Protein AF-X0JPB1-F1 (afdb_monomer_lite)

Organism: Fusarium odoratissimum (strain NRRL 54006) (NCBI:txid1089451)

Radius of gyration: 25.93 Å; chains: 1; bounding box: 67×34×78 Å

Secondary structure (DSSP, 8-state):
-HHHHHHH-HHHHHHHHHHHHHHHHHTT--HHHHHHHHHHHHHHHHHHT-HHHHHHHHHHSHHHHHHHHHHHHHHHTTT-GGG--HHHHHHHHHTS-HHHHHHHHHHHHHHHHHH-HHHHHHHHHHHHHHHHHHHHH-----GGGHHHHHHHHHHTTT-HHHIIIIIHHHHHTS---HHHHHHHHHHHHHHHHTTTSGGGTTHHHHHHHHHHHSTT-S---GGGG---TTS------THHHHHHHHHHHHHHHHHHT-HHHHHHHHHHHHHHHHHHGGG------TT-HHHHHHHHHHHHHHTT-------

Sequence (311 aa):
MVVDDLEKNPGGTVKVAENIIDELCDSGNDTQVLCTCINPIVNWCLRSGYMPLYTTAFRKTPITVVHVLVEYLAKKYQGSEDSIDWKEWLDDITKKPIGRFGISYRNFSRTILAVSPPVWKSFDAWSETIMDEKLDSELSWEYKDLEMILDLIRLRCDNTHWIVNRLLPRVASGYHNEGHSALLIQLLFHIYQFRKEPQFKHAKAMFESIINHSDGKLNFSPDRLEPTEEAWLVQTPRHDMICGPFVRLTTECHAIGAFVEASRVLKETFSLFVAEKVKWILVKDPFGVIFCLITPLIRLSADGLWRKIPA

Foldseek 3Di:
DLLVCCVVPVPVRLVVLLVVLVVCLVPPDDPVVLLVSLLSVLLSCLVVVVVVSLVSNCVRPVLSSLLSVLVSLCVVQVVNLLPDPVCSNCVVLLPDQLLSNLVSCLSSLVSNCVRDVSNSVNVVVVVLVSNQVNLVVDQDAFLVSLVSLVSVLVSVLVPVVCNLPGSQLSLLLHDQDLRSLVSLLVNLVVLLVCCVDSSSVVSLSSLVRNLVNNPLSVAQDLVSPDDPPPDDDDPDPSQCVRVVSLVVSLVSCVVSVVPVSSLVRLVSNLVVCVVCVVVDDPPPDVVCVNCVRNVVSNVCSVVPPPPDPDD

pLDDT: mean 77.74, std 19.72, range [27.36, 97.0]

Structure (mmCIF, N/CA/C/O backbone):
data_AF-X0JPB1-F1
#
_entry.id   AF-X0JPB1-F1
#
loop_
_atom_site.group_PDB
_atom_site.id
_atom_site.type_symbol
_atom_site.label_atom_id
_atom_site.label_alt_id
_atom_site.label_comp_id
_atom_site.label_asym_id
_atom_site.label_entity_id
_atom_site.label_seq_id
_atom_site.pdbx_PDB_ins_code
_atom_site.Cartn_x
_atom_site.Cartn_y
_atom_site.Cartn_z
_atom_site.occupancy
_atom_site.B_iso_or_equiv
_atom_site.auth_seq_id
_atom_site.auth_comp_id
_atom_site.auth_asym_id
_atom_site.auth_atom_id
_atom_site.pdbx_PDB_model_num
ATOM 1 N N . MET A 1 1 ? -8.162 -3.630 39.582 1.00 61.09 1 MET A N 1
ATOM 2 C CA . MET A 1 1 ? -7.781 -2.455 40.395 1.00 61.09 1 MET A CA 1
ATOM 3 C C . MET A 1 1 ? -7.965 -1.169 39.601 1.00 61.09 1 MET A C 1
ATOM 5 O O . MET A 1 1 ? -8.990 -0.548 39.787 1.00 61.09 1 MET A O 1
ATOM 9 N N . VAL A 1 2 ? -7.108 -0.831 38.625 1.00 69.31 2 VAL A N 1
ATOM 10 C CA . VAL A 1 2 ? -7.231 0.444 37.869 1.00 69.31 2 VAL A CA 1
ATOM 11 C C . VAL A 1 2 ? -8.557 0.581 37.108 1.00 69.31 2 VAL A C 1
ATOM 13 O O . VAL A 1 2 ? -9.152 1.648 37.129 1.00 69.31 2 VAL A O 1
ATOM 16 N N . VAL A 1 3 ? -9.063 -0.482 36.469 1.00 70.44 3 VAL A N 1
ATOM 17 C CA . VAL A 1 3 ? -10.373 -0.423 35.785 1.00 70.44 3 VAL A CA 1
ATOM 18 C C . VAL A 1 3 ? -11.537 -0.338 36.767 1.00 70.44 3 VAL A C 1
ATOM 20 O O . VAL A 1 3 ? -12.430 0.473 36.561 1.00 70.44 3 VAL A O 1
ATOM 23 N N . ASP A 1 4 ? -11.500 -1.097 37.863 1.00 72.19 4 ASP A N 1
ATOM 24 C CA . ASP A 1 4 ? -12.527 -1.013 38.912 1.00 72.19 4 ASP A CA 1
ATOM 25 C C . ASP A 1 4 ? -12.575 0.398 39.531 1.00 72.19 4 ASP A C 1
ATOM 27 O O . ASP A 1 4 ? -13.644 0.903 39.871 1.00 72.19 4 ASP A O 1
ATOM 31 N N . ASP A 1 5 ? -11.418 1.054 39.640 1.00 72.44 5 ASP A N 1
ATOM 32 C CA . ASP A 1 5 ? -11.285 2.428 40.126 1.00 72.44 5 ASP A CA 1
ATOM 33 C C . ASP A 1 5 ? -11.674 3.466 39.059 1.00 72.44 5 ASP A C 1
ATOM 35 O O . ASP A 1 5 ? -12.174 4.536 39.405 1.00 72.44 5 ASP A O 1
ATOM 39 N N . LEU A 1 6 ? -11.506 3.166 37.765 1.00 74.50 6 LEU A N 1
ATOM 40 C CA . LEU A 1 6 ? -12.040 3.975 36.661 1.00 74.50 6 LEU A CA 1
ATOM 41 C C . LEU A 1 6 ? -13.570 3.898 36.604 1.00 74.50 6 LEU A C 1
ATOM 43 O O . LEU A 1 6 ? -14.217 4.901 36.321 1.00 74.50 6 LEU A O 1
ATOM 47 N N . GLU A 1 7 ? -14.162 2.739 36.898 1.00 74.38 7 GLU A N 1
ATOM 48 C CA . GLU A 1 7 ? -15.617 2.571 36.974 1.00 74.38 7 GLU A CA 1
ATOM 49 C C . GLU A 1 7 ? -16.223 3.293 38.187 1.00 74.38 7 GLU A C 1
ATOM 51 O O . GLU A 1 7 ? -17.311 3.858 38.085 1.00 74.38 7 GLU A O 1
ATOM 56 N N . LYS A 1 8 ? -15.519 3.315 39.326 1.00 77.50 8 LYS A N 1
ATOM 57 C CA . LYS A 1 8 ? -16.015 3.920 40.575 1.00 77.50 8 LYS A CA 1
ATOM 58 C C . LYS A 1 8 ? -15.673 5.402 40.733 1.00 77.50 8 LYS A C 1
ATOM 60 O O . LYS A 1 8 ? -16.449 6.132 41.345 1.00 77.50 8 LYS A O 1
ATOM 65 N N . ASN A 1 9 ? -14.525 5.854 40.224 1.00 77.94 9 ASN A N 1
ATOM 66 C CA . ASN A 1 9 ? -14.062 7.240 40.331 1.00 77.94 9 ASN A CA 1
ATOM 67 C C . ASN A 1 9 ? -13.237 7.675 39.096 1.00 77.94 9 ASN A C 1
ATOM 69 O O . ASN A 1 9 ? -12.012 7.820 39.180 1.00 77.94 9 ASN A O 1
ATOM 73 N N . PRO A 1 10 ? -13.888 7.946 37.948 1.00 71.81 10 PRO A N 1
ATOM 74 C CA . PRO A 1 10 ? -13.194 8.291 36.706 1.00 71.81 10 PRO A CA 1
ATOM 75 C C . PRO A 1 10 ? -12.256 9.501 36.854 1.00 71.81 10 PRO A C 1
ATOM 77 O O . PRO A 1 10 ? -11.121 9.476 36.384 1.00 71.81 10 PRO A O 1
ATOM 80 N N . GLY A 1 11 ? -12.700 10.551 37.556 1.00 70.38 11 GLY A N 1
ATOM 81 C CA . GLY A 1 11 ? -11.966 11.817 37.668 1.00 70.38 11 GLY A CA 1
ATOM 82 C C . GLY A 1 11 ? -10.635 11.722 38.422 1.00 70.38 11 GLY A C 1
ATOM 83 O O . GLY A 1 11 ? -9.717 12.480 38.120 1.00 70.38 11 GLY A O 1
ATOM 84 N N . GLY A 1 12 ? -10.507 10.787 39.372 1.00 71.31 12 GLY A N 1
ATOM 85 C CA . GLY A 1 12 ? -9.258 10.552 40.109 1.00 71.31 12 GLY A CA 1
ATOM 86 C C . GLY A 1 12 ? -8.313 9.556 39.433 1.00 71.31 12 GLY A C 1
ATOM 87 O O . GLY A 1 12 ? -7.102 9.620 39.639 1.00 71.31 12 GLY A O 1
ATOM 88 N N . THR A 1 13 ? -8.855 8.655 38.610 1.00 81.69 13 THR A N 1
ATOM 89 C CA . THR A 1 13 ? -8.126 7.479 38.110 1.00 81.69 13 THR A CA 1
ATOM 90 C C . THR A 1 13 ? -7.627 7.647 36.671 1.00 81.69 13 THR A C 1
ATOM 92 O O . THR A 1 13 ? -6.673 6.975 36.285 1.00 81.69 13 THR A O 1
ATOM 95 N N . VAL A 1 14 ? -8.178 8.585 35.884 1.00 83.38 14 VAL A N 1
ATOM 96 C CA . VAL A 1 14 ? -7.695 8.867 34.512 1.00 83.38 14 VAL A CA 1
ATOM 97 C C . VAL A 1 14 ? -6.202 9.195 34.498 1.00 83.38 14 VAL A C 1
ATOM 99 O O . VAL A 1 14 ? -5.462 8.602 33.723 1.00 83.38 14 VAL A O 1
ATOM 102 N N . LYS A 1 15 ? -5.729 10.047 35.415 1.00 82.31 15 LYS A N 1
ATOM 103 C CA . LYS A 1 15 ? -4.308 10.419 35.490 1.00 82.31 15 LYS A CA 1
ATOM 104 C C . LYS A 1 15 ? -3.401 9.231 35.839 1.00 82.31 15 LYS A C 1
ATOM 106 O O . LYS A 1 15 ? -2.268 9.153 35.383 1.00 82.31 15 LYS A O 1
ATOM 111 N N . VAL A 1 16 ? -3.907 8.287 36.634 1.00 83.25 16 VAL A N 1
ATOM 112 C CA . VAL A 1 16 ? -3.193 7.041 36.953 1.00 83.25 16 VAL A CA 1
ATOM 113 C C . VAL A 1 16 ? -3.124 6.143 35.719 1.00 83.25 16 VAL A C 1
ATOM 115 O O . VAL A 1 16 ? -2.072 5.584 35.432 1.00 83.25 16 VAL A O 1
ATOM 118 N N . ALA A 1 17 ? -4.215 6.039 34.957 1.00 83.62 17 ALA A N 1
ATOM 119 C CA . ALA A 1 17 ? -4.241 5.288 33.707 1.00 83.62 17 ALA A CA 1
ATOM 120 C C . ALA A 1 17 ? -3.306 5.893 32.642 1.00 83.62 17 ALA A C 1
ATOM 122 O O . ALA A 1 17 ? -2.614 5.142 31.961 1.00 83.62 17 ALA A O 1
ATOM 123 N N . GLU A 1 18 ? -3.232 7.223 32.534 1.00 84.69 18 GLU A N 1
ATOM 124 C CA . GLU A 1 18 ? -2.271 7.917 31.663 1.00 84.69 18 GLU A CA 1
ATOM 125 C C . GLU A 1 18 ? -0.825 7.601 32.055 1.00 84.69 18 GLU A C 1
ATOM 127 O O . GLU A 1 18 ? -0.051 7.165 31.206 1.00 84.69 18 GLU A O 1
ATOM 132 N N . ASN A 1 19 ? -0.487 7.710 33.344 1.00 84.00 19 ASN A N 1
ATOM 133 C CA . ASN A 1 19 ? 0.853 7.379 33.834 1.00 84.00 19 ASN A CA 1
ATOM 134 C C . ASN A 1 19 ? 1.231 5.918 33.547 1.00 84.00 19 ASN A C 1
ATOM 136 O O . ASN A 1 19 ? 2.361 5.644 33.158 1.00 84.00 19 ASN A O 1
ATOM 140 N N . ILE A 1 20 ? 0.289 4.979 33.694 1.00 82.88 20 ILE A N 1
ATOM 141 C CA . ILE A 1 20 ? 0.516 3.564 33.364 1.00 82.88 20 ILE A CA 1
ATOM 142 C C . ILE A 1 20 ? 0.805 3.391 31.872 1.00 82.88 20 ILE A C 1
ATOM 144 O O . ILE A 1 20 ? 1.701 2.632 31.508 1.00 82.88 20 ILE A O 1
ATOM 148 N N . ILE A 1 21 ? 0.056 4.078 31.003 1.00 84.44 21 ILE A N 1
ATOM 149 C CA . ILE A 1 21 ? 0.311 4.049 29.559 1.00 84.44 21 ILE A CA 1
ATOM 150 C C . ILE A 1 21 ? 1.719 4.583 29.269 1.00 84.44 21 ILE A C 1
ATOM 152 O O . ILE A 1 21 ? 2.446 3.961 28.496 1.00 84.44 21 ILE A O 1
ATOM 156 N N . ASP A 1 22 ? 2.117 5.692 29.892 1.00 82.62 22 ASP A N 1
ATOM 157 C CA . ASP A 1 22 ? 3.430 6.301 29.676 1.00 82.62 22 ASP A CA 1
ATOM 158 C C . ASP A 1 22 ? 4.582 5.409 30.170 1.00 82.62 22 ASP A C 1
ATOM 160 O O . ASP A 1 22 ? 5.473 5.075 29.387 1.00 82.62 22 ASP A O 1
ATOM 164 N N . GLU A 1 23 ? 4.531 4.929 31.415 1.00 79.69 23 GLU A N 1
ATOM 165 C CA . GLU A 1 23 ? 5.589 4.094 32.005 1.00 79.69 23 GLU A CA 1
ATOM 166 C C . GLU A 1 23 ? 5.783 2.760 31.267 1.00 79.69 23 GLU A C 1
ATOM 168 O O . GLU A 1 23 ? 6.910 2.279 31.103 1.00 79.69 23 GLU A O 1
ATOM 173 N N . LEU A 1 24 ? 4.697 2.143 30.791 1.00 74.12 24 LEU A N 1
ATOM 174 C CA . LEU A 1 24 ? 4.767 0.865 30.080 1.00 74.12 24 LEU A CA 1
ATOM 175 C C . LEU A 1 24 ? 5.330 0.995 28.662 1.00 74.12 24 LEU A C 1
ATOM 177 O O . LEU A 1 24 ? 5.871 0.021 28.138 1.00 74.12 24 LEU A O 1
ATOM 181 N N . CYS A 1 25 ? 5.221 2.170 28.044 1.00 65.88 25 CYS A N 1
ATOM 182 C CA . CYS A 1 25 ? 5.758 2.405 26.705 1.00 65.88 25 CYS A CA 1
ATOM 183 C C . CYS A 1 25 ? 7.252 2.728 26.725 1.00 65.88 25 CYS A C 1
ATOM 185 O O . CYS A 1 25 ? 7.973 2.306 25.822 1.00 65.88 25 CYS A O 1
ATOM 187 N N . ASP A 1 26 ? 7.723 3.416 27.765 1.00 65.06 26 ASP A N 1
ATOM 188 C CA . ASP A 1 26 ? 9.122 3.843 27.874 1.00 65.06 26 ASP A CA 1
ATOM 189 C C . ASP A 1 26 ? 10.056 2.723 28.375 1.00 65.06 26 ASP A C 1
ATOM 191 O O . ASP A 1 26 ? 11.273 2.792 28.208 1.00 65.06 26 ASP A O 1
ATOM 195 N N . SER A 1 27 ? 9.501 1.654 28.952 1.00 60.19 27 SER A N 1
ATOM 196 C CA . SER A 1 27 ? 10.258 0.553 29.569 1.00 60.19 27 SER A CA 1
ATOM 197 C C . SER A 1 27 ? 10.645 -0.587 28.616 1.00 60.19 27 SER A C 1
ATOM 199 O O . SER A 1 27 ? 11.358 -1.500 29.027 1.00 60.19 27 SER A O 1
ATOM 201 N N . GLY A 1 28 ? 10.215 -0.557 27.346 1.00 57.88 28 GLY A N 1
ATOM 202 C CA . GLY A 1 28 ? 10.519 -1.623 26.376 1.00 57.88 28 GLY A CA 1
ATOM 203 C C . GLY A 1 28 ? 9.941 -2.994 26.763 1.00 57.88 28 GLY A C 1
ATOM 204 O O . GLY A 1 28 ? 10.505 -4.028 26.407 1.00 57.88 28 GLY A O 1
ATOM 205 N N . ASN A 1 29 ? 8.849 -2.995 27.533 1.00 61.47 29 ASN A N 1
ATOM 206 C CA . ASN A 1 29 ? 8.297 -4.179 28.184 1.00 61.47 29 ASN A CA 1
ATOM 207 C C . ASN A 1 29 ? 7.738 -5.240 27.219 1.00 61.47 29 ASN A C 1
ATOM 209 O O . ASN A 1 29 ? 7.316 -4.958 26.097 1.00 61.47 29 ASN A O 1
ATOM 213 N N . ASP A 1 30 ? 7.687 -6.475 27.728 1.00 68.06 30 ASP A N 1
ATOM 214 C CA . ASP A 1 30 ? 7.116 -7.658 27.082 1.00 68.06 30 ASP A CA 1
ATOM 215 C C . ASP A 1 30 ? 5.679 -7.400 26.576 1.00 68.06 30 ASP A C 1
ATOM 217 O O . ASP A 1 30 ? 4.842 -6.802 27.261 1.00 68.06 30 ASP A O 1
ATOM 221 N N . THR A 1 31 ? 5.374 -7.891 25.371 1.00 68.81 31 THR A N 1
ATOM 222 C CA . THR A 1 31 ? 4.070 -7.727 24.701 1.00 68.81 31 THR A CA 1
ATOM 223 C C . THR A 1 31 ? 2.920 -8.242 25.574 1.00 68.81 31 THR A C 1
ATOM 225 O O . THR A 1 31 ? 1.827 -7.671 25.570 1.00 68.81 31 THR A O 1
ATOM 228 N N . GLN A 1 32 ? 3.177 -9.277 26.380 1.00 71.44 32 GLN A N 1
ATOM 229 C CA . GLN A 1 32 ? 2.219 -9.837 27.336 1.00 71.44 32 GLN A CA 1
ATOM 230 C C . GLN A 1 32 ? 1.819 -8.824 28.428 1.00 71.44 32 GLN A C 1
ATOM 232 O O . GLN A 1 32 ? 0.642 -8.712 28.786 1.00 71.44 32 GLN A O 1
ATOM 237 N N . VAL A 1 33 ? 2.789 -8.061 28.943 1.00 71.88 33 VAL A N 1
ATOM 238 C CA . VAL A 1 33 ? 2.579 -7.056 29.998 1.00 71.88 33 VAL A CA 1
ATOM 239 C C . VAL A 1 33 ? 1.789 -5.876 29.442 1.00 71.88 33 VAL A C 1
ATOM 241 O O . VAL A 1 33 ? 0.810 -5.446 30.054 1.00 71.88 33 VAL A O 1
ATOM 244 N N . LEU A 1 34 ? 2.143 -5.420 28.236 1.00 74.44 34 LEU A N 1
ATOM 245 C CA . LEU A 1 34 ? 1.400 -4.377 27.528 1.00 74.44 34 LEU A CA 1
ATOM 246 C C . LEU A 1 34 ? -0.068 -4.772 27.334 1.00 74.44 34 LEU A C 1
ATOM 248 O O . LEU A 1 34 ? -0.955 -4.004 27.697 1.00 74.44 34 LEU A O 1
ATOM 252 N N . CYS A 1 35 ? -0.348 -5.981 26.842 1.00 76.62 35 CYS A N 1
ATOM 253 C CA . CYS A 1 35 ? -1.727 -6.436 26.644 1.00 76.62 35 CYS A CA 1
ATOM 254 C C . CYS A 1 35 ? -2.513 -6.511 27.965 1.00 76.62 35 CYS A C 1
ATOM 256 O O . CYS A 1 35 ? -3.664 -6.086 28.025 1.00 76.62 35 CYS A O 1
ATOM 258 N N . THR A 1 36 ? -1.895 -7.006 29.040 1.00 80.69 36 THR A N 1
ATOM 259 C CA . THR A 1 36 ? -2.571 -7.194 30.336 1.00 80.69 36 THR A CA 1
ATOM 260 C C . THR A 1 36 ? -2.981 -5.865 30.977 1.00 80.69 36 THR A C 1
ATOM 262 O O . THR A 1 36 ? -4.047 -5.779 31.585 1.00 80.69 36 THR A O 1
ATOM 265 N N . CYS A 1 37 ? -2.166 -4.821 30.821 1.00 81.56 37 CYS A N 1
ATOM 266 C CA . CYS A 1 37 ? -2.417 -3.517 31.434 1.00 81.56 37 CYS A CA 1
ATOM 267 C C . CYS A 1 37 ? -3.219 -2.568 30.532 1.00 81.56 37 CYS A C 1
ATOM 269 O O . CYS A 1 37 ? -4.098 -1.857 31.019 1.00 81.56 37 CYS A O 1
ATOM 271 N N . ILE A 1 38 ? -2.949 -2.561 29.222 1.00 86.56 38 ILE A N 1
ATOM 272 C CA . ILE A 1 38 ? -3.569 -1.624 28.275 1.00 86.56 38 ILE A CA 1
ATOM 273 C C . ILE A 1 38 ? -4.971 -2.083 27.871 1.00 86.56 38 ILE A C 1
ATOM 275 O O . ILE A 1 38 ? -5.886 -1.258 27.818 1.00 86.56 38 ILE A O 1
ATOM 279 N N . ASN A 1 39 ? -5.188 -3.384 27.631 1.00 89.31 39 ASN A N 1
ATOM 280 C CA . ASN A 1 39 ? -6.479 -3.867 27.130 1.00 89.31 39 ASN A CA 1
ATOM 281 C C . ASN A 1 39 ? -7.661 -3.523 28.049 1.00 89.31 39 ASN A C 1
ATOM 283 O O . ASN A 1 39 ? -8.707 -3.126 27.528 1.00 89.31 39 ASN A O 1
ATOM 287 N N . PRO A 1 40 ? -7.551 -3.639 29.387 1.00 89.62 40 PRO A N 1
ATOM 288 C CA . PRO A 1 40 ? -8.634 -3.251 30.283 1.00 89.62 40 PRO A CA 1
ATOM 289 C C . PRO A 1 40 ? -8.951 -1.747 30.217 1.00 89.62 40 PRO A C 1
ATOM 291 O O . PRO A 1 40 ? -10.124 -1.377 30.183 1.00 89.62 40 PRO A O 1
ATOM 294 N N . ILE A 1 41 ? -7.927 -0.887 30.129 1.00 90.31 41 ILE A N 1
ATOM 295 C CA . ILE A 1 41 ? -8.091 0.573 30.015 1.00 90.31 41 ILE A CA 1
ATOM 296 C C . ILE A 1 41 ? -8.790 0.925 28.698 1.00 90.31 41 ILE A C 1
ATOM 298 O O . ILE A 1 41 ? -9.768 1.673 28.694 1.00 90.31 41 ILE A O 1
ATOM 302 N N . VAL A 1 42 ? -8.334 0.349 27.581 1.00 91.88 42 VAL A N 1
ATOM 303 C CA . VAL A 1 42 ? -8.936 0.568 26.257 1.00 91.88 42 VAL A CA 1
ATOM 304 C C . VAL A 1 42 ? -10.384 0.082 26.234 1.00 91.88 42 VAL A C 1
ATOM 306 O O . VAL A 1 42 ? -11.264 0.824 25.807 1.00 91.88 42 VAL A O 1
ATOM 309 N N . ASN A 1 43 ? -10.666 -1.116 26.755 1.00 91.25 43 ASN A N 1
ATOM 310 C CA . ASN A 1 43 ? -12.031 -1.640 26.858 1.00 91.25 43 ASN A CA 1
ATOM 311 C C . ASN A 1 43 ? -12.955 -0.709 27.647 1.00 91.25 43 ASN A C 1
ATOM 313 O O . ASN A 1 43 ? -14.095 -0.489 27.238 1.00 91.25 43 ASN A O 1
ATOM 317 N N . TRP A 1 44 ? -12.475 -0.162 28.766 1.00 91.31 44 TRP A N 1
ATOM 318 C CA . TRP A 1 44 ? -13.238 0.813 29.535 1.00 91.31 44 TRP A CA 1
ATOM 319 C C . TRP A 1 44 ? -13.529 2.067 28.703 1.00 91.31 44 TRP A C 1
ATOM 321 O O . TRP A 1 44 ? -14.686 2.472 28.634 1.00 91.31 44 TRP A O 1
ATOM 331 N N . CYS A 1 45 ? -12.532 2.618 27.998 1.00 92.31 45 CYS A N 1
ATOM 332 C CA . CYS A 1 45 ? -12.719 3.794 27.139 1.00 92.31 45 CYS A CA 1
ATOM 333 C C . CYS A 1 45 ? -13.760 3.551 26.035 1.00 92.31 45 CYS A C 1
ATOM 335 O O . CYS A 1 45 ? -14.614 4.402 25.799 1.00 92.31 45 CYS A O 1
ATOM 337 N N . LEU A 1 46 ? -13.724 2.381 25.387 1.00 92.06 46 LEU A N 1
ATOM 338 C CA . LEU A 1 46 ? -14.667 2.007 24.324 1.00 92.06 46 LEU A CA 1
ATOM 339 C C . LEU A 1 46 ? -16.108 1.859 24.840 1.00 92.06 46 LEU A C 1
ATOM 341 O O . LEU A 1 46 ? -17.066 2.157 24.125 1.00 92.06 46 LEU A O 1
ATOM 345 N N . ARG A 1 47 ? -16.284 1.397 26.084 1.00 89.94 47 ARG A N 1
ATOM 346 C CA . ARG A 1 47 ? -17.605 1.269 26.723 1.00 89.94 47 ARG A CA 1
ATOM 347 C C . ARG A 1 47 ? -18.131 2.600 27.251 1.00 89.94 47 ARG A C 1
ATOM 349 O O . ARG A 1 47 ? -19.326 2.850 27.143 1.00 89.94 47 ARG A O 1
ATOM 356 N N . SER A 1 48 ? -17.260 3.428 27.826 1.00 88.81 48 SER A N 1
ATOM 357 C CA . SER A 1 48 ? -17.626 4.716 28.427 1.00 88.81 48 SER A CA 1
ATOM 358 C C . SER A 1 48 ? -17.726 5.856 27.410 1.00 88.81 48 SER A C 1
ATOM 360 O O . SER A 1 48 ? -18.329 6.883 27.711 1.00 88.81 48 SER A O 1
ATOM 362 N N . GLY A 1 49 ? -17.138 5.695 26.220 1.00 88.19 49 GLY A N 1
ATOM 363 C CA . GLY A 1 49 ? -17.022 6.750 25.210 1.00 88.19 49 GLY A CA 1
ATOM 364 C C . GLY A 1 49 ? -15.935 7.785 25.526 1.00 88.19 49 GLY A C 1
ATOM 365 O O . GLY A 1 49 ? -15.922 8.866 24.938 1.00 88.19 49 GLY A O 1
ATOM 366 N N . TYR A 1 50 ? -15.021 7.497 26.460 1.00 89.56 50 TYR A N 1
ATOM 367 C CA . TYR A 1 50 ? -13.981 8.443 26.872 1.00 89.56 50 TYR A CA 1
ATOM 368 C C . TYR A 1 50 ? -12.796 8.472 25.887 1.00 89.56 50 TYR A C 1
ATOM 370 O O . TYR A 1 50 ? -11.738 7.877 26.108 1.00 89.56 50 TYR A O 1
ATOM 378 N N . MET A 1 51 ? -12.978 9.204 24.786 1.00 90.00 51 MET A N 1
ATOM 379 C CA . MET A 1 51 ? -12.011 9.309 23.685 1.00 90.00 51 MET A CA 1
ATOM 380 C C . MET A 1 51 ? -10.629 9.896 24.029 1.00 90.00 51 MET A C 1
ATOM 382 O O . MET A 1 51 ? -9.663 9.472 23.388 1.00 90.00 51 MET A O 1
ATOM 386 N N . PRO A 1 52 ? -10.457 10.822 24.998 1.00 90.00 52 PRO A N 1
ATOM 387 C CA . PRO A 1 52 ? -9.130 11.356 25.313 1.00 90.00 52 PRO A CA 1
ATOM 388 C C . PRO A 1 52 ? -8.129 10.270 25.731 1.00 90.00 52 PRO A C 1
ATOM 390 O O . PRO A 1 52 ? -7.062 10.154 25.130 1.00 90.00 52 PRO A O 1
ATOM 393 N N . LEU A 1 53 ? -8.506 9.408 26.682 1.00 89.31 53 LEU A N 1
ATOM 394 C CA . LEU A 1 53 ? -7.637 8.327 27.162 1.00 89.31 53 LEU A CA 1
ATOM 395 C C . LEU A 1 53 ? -7.434 7.237 26.102 1.00 89.31 53 LEU A C 1
ATOM 397 O O . LEU A 1 53 ? -6.322 6.732 25.952 1.00 89.31 53 LEU A O 1
ATOM 401 N N . TYR A 1 54 ? -8.476 6.924 25.319 1.00 91.56 54 TYR A N 1
ATOM 402 C CA . TYR A 1 54 ? -8.349 6.042 24.154 1.00 91.56 54 TYR A CA 1
ATOM 403 C C . TYR A 1 54 ? -7.293 6.568 23.176 1.00 91.56 54 TYR A C 1
ATOM 405 O O . TYR A 1 54 ? -6.414 5.823 22.751 1.00 91.56 54 TYR A O 1
ATOM 413 N N . THR A 1 55 ? -7.339 7.864 22.860 1.00 89.94 55 THR A N 1
ATOM 414 C CA . THR A 1 55 ? -6.405 8.503 21.925 1.00 89.94 55 THR A CA 1
ATOM 415 C C . THR A 1 55 ? -4.974 8.467 22.460 1.00 89.94 55 THR A C 1
ATOM 417 O O . THR A 1 55 ? -4.045 8.170 21.706 1.00 89.94 55 THR A O 1
ATOM 420 N N . THR A 1 56 ? -4.779 8.707 23.762 1.00 89.69 56 THR A N 1
ATOM 421 C CA . THR A 1 56 ? -3.474 8.567 24.429 1.00 89.69 56 THR A CA 1
ATOM 422 C C . THR A 1 56 ? -2.936 7.141 24.301 1.00 89.69 56 THR A C 1
ATOM 424 O O . THR A 1 56 ? -1.818 6.950 23.816 1.00 89.69 56 THR A O 1
ATOM 427 N N . ALA A 1 57 ? -3.749 6.133 24.634 1.00 89.38 57 ALA A N 1
ATOM 428 C CA . ALA A 1 57 ? -3.373 4.727 24.500 1.00 89.38 57 ALA A CA 1
ATOM 429 C C . ALA A 1 57 ? -3.053 4.354 23.043 1.00 89.38 57 ALA A C 1
ATOM 431 O O . ALA A 1 57 ? -2.031 3.720 22.778 1.00 89.38 57 ALA A O 1
ATOM 432 N N . PHE A 1 58 ? -3.880 4.795 22.090 1.00 90.44 58 PHE A N 1
ATOM 433 C CA . PHE A 1 58 ? -3.716 4.527 20.662 1.00 90.44 58 PHE A CA 1
ATOM 434 C C . PHE A 1 58 ? -2.420 5.113 20.097 1.00 90.44 58 PHE A C 1
ATOM 436 O O . PHE A 1 58 ? -1.715 4.444 19.343 1.00 90.44 58 PHE A O 1
ATOM 443 N N . ARG A 1 59 ? -2.059 6.346 20.470 1.00 87.50 59 ARG A N 1
ATOM 444 C CA . ARG A 1 59 ? -0.813 6.983 20.006 1.00 87.50 59 ARG A CA 1
ATOM 445 C C . ARG A 1 59 ? 0.433 6.240 20.474 1.00 87.50 59 ARG A C 1
ATOM 447 O O . ARG A 1 59 ? 1.427 6.215 19.752 1.00 87.50 59 ARG A O 1
ATOM 454 N N . LYS A 1 60 ? 0.368 5.654 21.666 1.00 86.31 60 LYS A N 1
ATOM 455 C CA . LYS A 1 60 ? 1.486 4.989 22.337 1.00 86.31 60 LYS A CA 1
ATOM 456 C C . LYS A 1 60 ? 1.589 3.501 21.976 1.00 86.31 60 LYS A C 1
ATOM 458 O O . LYS A 1 60 ? 2.679 3.006 21.716 1.00 86.31 60 LYS A O 1
ATOM 463 N N . THR A 1 61 ? 0.455 2.805 21.876 1.00 86.50 61 THR A N 1
ATOM 464 C CA . THR A 1 61 ? 0.369 1.342 21.672 1.00 86.50 61 THR A CA 1
ATOM 465 C C . THR A 1 61 ? -0.641 0.949 20.578 1.00 86.50 61 THR A C 1
ATOM 467 O O . THR A 1 61 ? -1.570 0.171 20.813 1.00 86.50 61 THR A O 1
ATOM 470 N N . PRO A 1 62 ? -0.486 1.455 19.341 1.00 88.50 62 PRO A N 1
ATOM 471 C CA . PRO A 1 62 ? -1.533 1.395 18.319 1.00 88.50 62 PRO A CA 1
ATOM 472 C C . PRO A 1 62 ? -1.982 -0.028 17.962 1.00 88.50 62 PRO A C 1
ATOM 474 O O . PRO A 1 62 ? -3.169 -0.264 17.775 1.00 88.50 62 PRO A O 1
ATOM 477 N N . ILE A 1 63 ? -1.061 -0.995 17.887 1.00 87.69 63 ILE A N 1
ATOM 478 C CA . ILE A 1 63 ? -1.397 -2.380 17.507 1.00 87.69 63 ILE A CA 1
ATOM 479 C C . ILE A 1 63 ? -2.237 -3.061 18.597 1.00 87.69 63 ILE A C 1
ATOM 481 O O . ILE A 1 63 ? -3.251 -3.684 18.287 1.00 87.69 63 ILE A O 1
ATOM 485 N N . THR A 1 64 ? -1.841 -2.906 19.862 1.00 88.00 64 THR A N 1
ATOM 486 C CA . THR A 1 64 ? -2.563 -3.447 21.022 1.00 88.00 64 THR A CA 1
ATOM 487 C C . THR A 1 64 ? -3.963 -2.852 21.114 1.00 88.00 64 THR A C 1
ATOM 489 O O . THR A 1 64 ? -4.942 -3.579 21.262 1.00 88.00 64 THR A O 1
ATOM 492 N N . VAL A 1 65 ? -4.078 -1.532 20.940 1.00 91.38 65 VAL A N 1
ATOM 493 C CA . VAL A 1 65 ? -5.372 -0.840 20.959 1.00 91.38 65 VAL A CA 1
ATOM 494 C C . VAL A 1 65 ? -6.271 -1.307 19.814 1.00 91.38 65 VAL A C 1
ATOM 496 O O . VAL A 1 65 ? -7.450 -1.560 20.046 1.00 91.38 65 VAL A O 1
ATOM 499 N N . VAL A 1 66 ? -5.731 -1.487 18.602 1.00 93.25 66 VAL A N 1
ATOM 500 C CA . VAL A 1 66 ? -6.505 -1.988 17.452 1.00 93.25 66 VAL A CA 1
ATOM 501 C C . VAL A 1 66 ? -7.032 -3.395 17.698 1.00 93.25 66 VAL A C 1
ATOM 503 O O . VAL A 1 66 ? -8.175 -3.665 17.350 1.00 93.25 66 VAL A O 1
ATOM 506 N N . HIS A 1 67 ? -6.262 -4.278 18.336 1.00 91.56 67 HIS A N 1
ATOM 507 C CA . HIS A 1 67 ? -6.753 -5.612 18.685 1.00 91.56 67 HIS A CA 1
ATOM 508 C C . HIS A 1 67 ? -8.045 -5.533 19.518 1.00 91.56 67 HIS A C 1
ATOM 510 O O . HIS A 1 67 ? -9.056 -6.134 19.162 1.00 91.56 67 HIS A O 1
ATOM 516 N N . VAL A 1 68 ? -8.036 -4.722 20.580 1.00 93.75 68 VAL A N 1
ATOM 517 C CA . VAL A 1 68 ? -9.192 -4.536 21.474 1.00 93.75 68 VAL A CA 1
ATOM 518 C C . VAL A 1 68 ? -10.343 -3.810 20.776 1.00 93.75 68 VAL A C 1
ATOM 520 O O . VAL A 1 68 ? -11.508 -4.173 20.951 1.00 93.75 68 VAL A O 1
ATOM 523 N N . LEU A 1 69 ? -10.030 -2.805 19.952 1.00 95.38 69 LEU A N 1
ATOM 524 C CA . LEU A 1 69 ? -11.018 -2.091 19.148 1.00 95.38 69 LEU A CA 1
ATOM 525 C C . LEU A 1 69 ? -11.790 -3.061 18.248 1.00 95.38 69 LEU A C 1
ATOM 527 O O . LEU A 1 69 ? -13.012 -2.983 18.188 1.00 95.38 69 LEU A O 1
ATOM 531 N N . VAL A 1 70 ? -11.110 -3.985 17.568 1.00 95.75 70 VAL A N 1
ATOM 532 C CA . VAL A 1 70 ? -11.767 -4.904 16.627 1.00 95.75 70 VAL A CA 1
ATOM 533 C C . VAL A 1 70 ? -12.707 -5.861 17.345 1.00 95.75 70 VAL A C 1
ATOM 535 O O . VAL A 1 70 ? -13.814 -6.086 16.861 1.00 95.75 70 VAL A O 1
ATOM 538 N N . GLU A 1 71 ? -12.323 -6.373 18.515 1.00 94.50 71 GLU A N 1
ATOM 539 C CA . GLU A 1 71 ? -13.217 -7.201 19.333 1.00 94.50 71 GLU A CA 1
ATOM 540 C C . GLU A 1 71 ? -14.480 -6.441 19.759 1.00 94.50 71 GLU A C 1
ATOM 542 O O . GLU A 1 71 ? -15.577 -7.006 19.785 1.00 94.50 71 GLU A O 1
ATOM 547 N N . TYR A 1 72 ? -14.338 -5.156 20.093 1.00 95.19 72 TYR A N 1
ATOM 548 C CA . TYR A 1 72 ? -15.463 -4.286 20.424 1.00 95.19 72 TYR A CA 1
ATOM 549 C C . TYR A 1 72 ? -16.349 -4.012 19.203 1.00 95.19 72 TYR A C 1
ATOM 551 O O . TYR A 1 72 ? -17.566 -4.189 19.282 1.00 95.19 72 TYR A O 1
ATOM 559 N N . LEU A 1 73 ? -15.756 -3.628 18.067 1.00 96.12 73 LEU A N 1
ATOM 560 C CA . LEU A 1 73 ? -16.481 -3.323 16.833 1.00 96.12 73 LEU A CA 1
ATOM 561 C C . LEU A 1 73 ? -17.229 -4.549 16.305 1.00 96.12 73 LEU A C 1
ATOM 563 O O . LEU A 1 73 ? -18.400 -4.431 15.955 1.00 96.12 73 LEU A O 1
ATOM 567 N N . ALA A 1 74 ? -16.601 -5.727 16.327 1.00 95.56 74 ALA A N 1
ATOM 568 C CA . ALA A 1 74 ? -17.222 -6.977 15.895 1.00 95.56 74 ALA A CA 1
ATOM 569 C C . ALA A 1 74 ? -18.481 -7.321 16.707 1.00 95.56 74 ALA A C 1
ATOM 571 O O . ALA A 1 74 ? -19.430 -7.872 16.161 1.00 95.56 74 ALA A O 1
ATOM 572 N N . LYS A 1 75 ? -18.512 -6.977 18.003 1.00 94.81 75 LYS A N 1
ATOM 573 C CA . LYS A 1 75 ? -19.696 -7.161 18.857 1.00 94.81 75 LYS A CA 1
ATOM 574 C C . LYS A 1 75 ? -20.743 -6.072 18.632 1.00 94.81 75 LYS A C 1
ATOM 576 O O . LYS A 1 75 ? -21.930 -6.369 18.587 1.00 94.81 75 LYS A O 1
ATOM 581 N N . LYS A 1 76 ? -20.313 -4.812 18.529 1.00 94.81 76 LYS A N 1
ATOM 582 C CA . LYS A 1 76 ? -21.208 -3.649 18.426 1.00 94.81 76 LYS A CA 1
ATOM 583 C C . LYS A 1 76 ? -21.921 -3.562 17.076 1.00 94.81 76 LYS A C 1
ATOM 585 O O . LYS A 1 76 ? -23.071 -3.144 17.039 1.00 94.81 76 LYS A O 1
ATOM 590 N N . TYR A 1 77 ? -21.242 -3.945 15.999 1.00 94.81 77 TYR A N 1
ATOM 591 C CA . TYR A 1 77 ? -21.709 -3.798 14.619 1.00 94.81 77 TYR A CA 1
ATOM 592 C C . TYR A 1 77 ? -21.979 -5.144 13.941 1.00 94.81 77 TYR A C 1
ATOM 594 O O . TYR A 1 77 ? -21.893 -5.243 12.721 1.00 94.81 77 TYR A O 1
ATOM 602 N N . GLN A 1 78 ? -22.281 -6.192 14.713 1.00 94.62 78 GLN A N 1
ATOM 603 C CA . GLN A 1 78 ? -22.555 -7.516 14.160 1.00 94.62 78 GLN A CA 1
ATOM 604 C C . GLN A 1 78 ? -23.734 -7.458 13.173 1.00 94.62 78 GLN A C 1
ATOM 606 O O . GLN A 1 78 ? -24.868 -7.188 13.569 1.00 94.62 78 GLN A O 1
ATOM 611 N N . GLY A 1 79 ? -23.468 -7.741 11.895 1.00 92.69 79 GLY A N 1
ATOM 612 C CA . GLY A 1 79 ? -24.460 -7.666 10.816 1.00 92.69 79 GLY A CA 1
ATOM 613 C C . GLY A 1 79 ? -24.721 -6.255 10.270 1.00 92.69 79 GLY A C 1
ATOM 614 O O . GLY A 1 79 ? -25.607 -6.083 9.434 1.00 92.69 79 GLY A O 1
ATOM 615 N N . SER A 1 80 ? -23.969 -5.253 10.724 1.00 95.75 80 SER A N 1
ATOM 616 C CA . SER A 1 80 ? -23.979 -3.884 10.203 1.00 95.75 80 SER A CA 1
ATOM 617 C C . SER A 1 80 ? -22.558 -3.310 10.138 1.00 95.75 80 SER A C 1
ATOM 619 O O . SER A 1 80 ? -22.330 -2.140 10.439 1.00 95.75 80 SER A O 1
ATOM 621 N N . GLU A 1 81 ? -21.570 -4.132 9.785 1.00 96.06 81 GLU A N 1
ATOM 622 C CA . GLU A 1 81 ? -20.153 -3.751 9.768 1.00 96.06 81 GLU A CA 1
ATOM 623 C C . GLU A 1 81 ? -19.863 -2.607 8.778 1.00 96.06 81 GLU A C 1
ATOM 625 O O . GLU A 1 81 ? -18.954 -1.805 8.999 1.00 96.06 81 GLU A O 1
ATOM 630 N N . ASP A 1 82 ? -20.669 -2.468 7.726 1.00 92.50 82 ASP A N 1
ATOM 631 C CA . ASP A 1 82 ? -20.552 -1.386 6.741 1.00 92.50 82 ASP A CA 1
ATOM 632 C C . ASP A 1 82 ? -20.923 -0.002 7.311 1.00 92.50 82 ASP A C 1
ATOM 634 O O . ASP A 1 82 ? -20.600 1.017 6.706 1.00 92.50 82 ASP A O 1
ATOM 638 N N . SER A 1 83 ? -21.573 0.068 8.483 1.00 94.31 83 SER A N 1
ATOM 639 C CA . SER A 1 83 ? -21.916 1.337 9.144 1.00 94.31 83 SER A CA 1
ATOM 640 C C . SER A 1 83 ? -20.852 1.833 10.131 1.00 94.31 83 SER A C 1
ATOM 642 O O . SER A 1 83 ? -21.107 2.787 10.865 1.00 94.31 83 SER A O 1
ATOM 644 N N . ILE A 1 84 ? -19.697 1.166 10.227 1.00 96.12 84 ILE A N 1
ATOM 645 C CA . ILE A 1 84 ? -18.616 1.579 11.132 1.00 96.12 84 ILE A CA 1
ATOM 646 C C . ILE A 1 84 ? -18.037 2.918 10.656 1.00 96.12 84 ILE A C 1
ATOM 648 O O . ILE A 1 84 ? -17.448 3.004 9.579 1.00 96.12 84 ILE A O 1
ATOM 652 N N . ASP A 1 85 ? -18.133 3.953 11.494 1.00 93.62 85 ASP A N 1
ATOM 653 C CA . ASP A 1 85 ? -17.410 5.206 11.274 1.00 93.62 85 ASP A CA 1
ATOM 654 C C . ASP A 1 85 ? -15.942 5.046 11.690 1.00 93.62 85 ASP A C 1
ATOM 656 O O . ASP A 1 85 ? -15.543 5.315 12.823 1.00 93.62 85 ASP A O 1
ATOM 660 N N . TRP A 1 86 ? -15.109 4.584 10.761 1.00 94.19 86 TRP A N 1
ATOM 661 C CA . TRP A 1 86 ? -13.674 4.421 10.993 1.00 94.19 86 TRP A CA 1
ATOM 662 C C . TRP A 1 86 ? -12.958 5.729 11.332 1.00 94.19 86 TRP A C 1
ATOM 664 O O . TRP A 1 86 ? -11.915 5.694 11.991 1.00 94.19 86 TRP A O 1
ATOM 674 N N . LYS A 1 87 ? -13.506 6.883 10.932 1.00 91.19 87 LYS A N 1
ATOM 675 C CA . LYS A 1 87 ? -12.908 8.177 11.254 1.00 91.19 87 LYS A CA 1
ATOM 676 C C . LYS A 1 87 ? -12.989 8.450 12.753 1.00 91.19 87 LYS A C 1
ATOM 678 O O . LYS A 1 87 ? -12.005 8.921 13.306 1.00 91.19 87 LYS A O 1
ATOM 683 N N . GLU A 1 88 ? -14.078 8.073 13.422 1.00 89.81 88 GLU A N 1
ATOM 684 C CA . GLU A 1 88 ? -14.213 8.173 14.886 1.00 89.81 88 GLU A CA 1
ATOM 685 C C . GLU A 1 88 ? -13.020 7.529 15.618 1.00 89.81 88 GLU A C 1
ATOM 687 O O . GLU A 1 88 ? -12.468 8.103 16.557 1.00 89.81 88 GLU A O 1
ATOM 692 N N . TRP A 1 89 ? -12.579 6.357 15.151 1.00 90.81 89 TRP A N 1
ATOM 693 C CA . TRP A 1 89 ? -11.584 5.535 15.846 1.00 90.81 89 TRP A CA 1
ATOM 694 C C . TRP A 1 89 ? -10.146 5.770 15.388 1.00 90.81 89 TRP A C 1
ATOM 696 O O . TRP A 1 89 ? -9.213 5.523 16.157 1.00 90.81 89 TRP A O 1
ATOM 706 N N . LEU A 1 90 ? -9.959 6.198 14.136 1.00 90.62 90 LEU A N 1
ATOM 707 C CA . LEU A 1 90 ? -8.672 6.202 13.436 1.00 90.62 90 LEU A CA 1
ATOM 708 C C . LEU A 1 90 ? -8.331 7.556 12.773 1.00 90.62 90 LEU A C 1
ATOM 710 O O . LEU A 1 90 ? -7.416 7.618 11.952 1.00 90.62 90 LEU A O 1
ATOM 714 N N . ASP A 1 91 ? -8.990 8.664 13.135 1.00 85.50 91 ASP A N 1
ATOM 715 C CA . ASP A 1 91 ? -8.734 9.998 12.549 1.00 85.50 91 ASP A CA 1
ATOM 716 C C . ASP A 1 91 ? -7.247 10.406 12.577 1.00 85.50 91 ASP A C 1
ATOM 718 O O . ASP A 1 91 ? -6.709 10.985 11.636 1.00 85.50 91 ASP A O 1
ATOM 722 N N . ASP A 1 92 ? -6.524 10.060 13.641 1.00 84.81 92 ASP A N 1
ATOM 723 C CA . ASP A 1 92 ? -5.117 10.444 13.777 1.00 84.81 92 ASP A CA 1
ATOM 724 C C . ASP A 1 92 ? -4.190 9.749 12.766 1.00 84.81 92 ASP A C 1
ATOM 726 O O . ASP A 1 92 ? -3.129 10.289 12.438 1.00 84.81 92 ASP A O 1
ATOM 730 N N . ILE A 1 93 ? -4.554 8.573 12.234 1.00 87.56 93 ILE A N 1
ATOM 731 C CA . ILE A 1 93 ? -3.738 7.931 11.192 1.00 87.56 93 ILE A CA 1
ATOM 732 C C . ILE A 1 93 ? -3.983 8.534 9.814 1.00 87.56 93 ILE A C 1
ATOM 734 O O . ILE A 1 93 ? -3.040 8.600 9.025 1.00 87.56 93 ILE A O 1
ATOM 738 N N . THR A 1 94 ? -5.194 9.020 9.526 1.00 86.06 94 THR A N 1
ATOM 739 C CA . THR A 1 94 ? -5.520 9.617 8.220 1.00 86.06 94 THR A CA 1
ATOM 740 C C . THR A 1 94 ? -4.791 10.941 8.016 1.00 86.06 94 THR A C 1
ATOM 742 O O . THR A 1 94 ? -4.542 11.335 6.884 1.00 86.06 94 THR A O 1
ATOM 745 N N . LYS A 1 95 ? -4.336 11.597 9.087 1.00 87.12 95 LYS A N 1
ATOM 746 C CA . LYS A 1 95 ? -3.497 12.805 9.021 1.00 87.12 95 LYS A CA 1
ATOM 747 C C . LYS A 1 95 ? -2.038 12.518 8.653 1.00 87.12 95 LYS A C 1
ATOM 749 O O . LYS A 1 95 ? -1.292 13.440 8.335 1.00 87.12 95 LYS A O 1
ATOM 754 N N . LYS A 1 96 ? -1.594 11.257 8.707 1.00 89.00 96 LYS A N 1
ATOM 755 C CA . LYS A 1 96 ? -0.198 10.893 8.425 1.00 89.00 96 LYS A CA 1
ATOM 756 C C . LYS A 1 96 ? 0.090 10.910 6.912 1.00 89.00 96 LYS A C 1
ATOM 758 O O . LYS A 1 96 ? -0.809 10.603 6.124 1.00 89.00 96 LYS A O 1
ATOM 763 N N . PRO A 1 97 ? 1.338 11.199 6.491 1.00 89.06 97 PRO A N 1
ATOM 764 C CA . PRO A 1 97 ? 1.773 11.010 5.105 1.00 89.06 97 PRO A CA 1
ATOM 765 C C . PRO A 1 97 ? 1.564 9.567 4.637 1.00 89.06 97 PRO A C 1
ATOM 767 O O . PRO A 1 97 ? 1.533 8.653 5.470 1.00 89.06 97 PRO A O 1
ATOM 770 N N . ILE A 1 98 ? 1.470 9.352 3.322 1.00 88.56 98 ILE A N 1
ATOM 771 C CA . ILE A 1 98 ? 1.112 8.044 2.758 1.00 88.56 98 ILE A CA 1
ATOM 772 C C . ILE A 1 98 ? 2.031 6.917 3.225 1.00 88.56 98 ILE A C 1
ATOM 774 O O . ILE A 1 98 ? 1.522 5.879 3.628 1.00 88.56 98 ILE A O 1
ATOM 778 N N . GLY A 1 99 ? 3.349 7.130 3.305 1.00 85.00 99 GLY A N 1
ATOM 779 C CA . GLY A 1 99 ? 4.272 6.089 3.770 1.00 85.00 99 GLY A CA 1
ATOM 780 C C . GLY A 1 99 ? 3.971 5.620 5.200 1.00 85.00 99 GLY A C 1
ATOM 781 O O . GLY A 1 99 ? 3.903 4.424 5.479 1.00 85.00 99 GLY A O 1
ATOM 782 N N . ARG A 1 100 ? 3.682 6.553 6.118 1.00 87.19 100 ARG A N 1
ATOM 783 C CA . ARG A 1 100 ? 3.316 6.220 7.510 1.00 87.19 100 ARG A CA 1
ATOM 784 C C . ARG A 1 100 ? 1.901 5.652 7.624 1.00 87.19 100 ARG A C 1
ATOM 786 O O . ARG A 1 100 ? 1.650 4.809 8.491 1.00 87.19 100 ARG A O 1
ATOM 793 N N . PHE A 1 101 ? 0.984 6.123 6.782 1.00 89.69 101 PHE A N 1
ATOM 794 C CA . PHE A 1 101 ? -0.361 5.569 6.682 1.00 89.69 101 PHE A CA 1
ATOM 795 C C . PHE A 1 101 ? -0.316 4.123 6.178 1.00 89.69 101 PHE A C 1
ATOM 797 O O . PHE A 1 101 ? -0.876 3.258 6.836 1.00 89.69 101 PHE A O 1
ATOM 804 N N . GLY A 1 102 ? 0.431 3.836 5.109 1.00 86.88 102 GLY A N 1
ATOM 805 C CA . GLY A 1 102 ? 0.601 2.501 4.531 1.00 86.88 102 GLY A CA 1
ATOM 806 C C . GLY A 1 102 ? 1.173 1.489 5.525 1.00 86.88 102 GLY A C 1
ATOM 807 O O . GLY A 1 102 ? 0.652 0.382 5.642 1.00 86.88 102 GLY A O 1
ATOM 808 N N . ILE A 1 103 ? 2.164 1.885 6.333 1.00 85.38 103 ILE A N 1
ATOM 809 C CA . ILE A 1 103 ? 2.690 1.040 7.424 1.00 85.38 103 ILE A CA 1
ATOM 810 C C . ILE A 1 103 ? 1.605 0.745 8.471 1.00 85.38 103 ILE A C 1
ATOM 812 O O . ILE A 1 103 ? 1.465 -0.391 8.930 1.00 85.38 103 ILE A O 1
ATOM 816 N N . SER A 1 104 ? 0.827 1.764 8.848 1.00 89.62 104 SER A N 1
ATOM 817 C CA . SER A 1 104 ? -0.255 1.619 9.830 1.00 89.62 104 SER A CA 1
ATOM 818 C C . SER A 1 104 ? -1.359 0.711 9.278 1.00 89.62 104 SER A C 1
ATOM 820 O O . SER A 1 104 ? -1.743 -0.248 9.941 1.00 89.62 104 SER A O 1
ATOM 822 N N . TYR A 1 105 ? -1.790 0.944 8.035 1.00 89.56 105 TYR A N 1
ATOM 823 C CA . TYR A 1 105 ? -2.735 0.108 7.301 1.00 89.56 105 TYR A CA 1
ATOM 824 C C . TYR A 1 105 ? -2.268 -1.346 7.249 1.00 89.56 105 TYR A C 1
ATOM 826 O O . TYR A 1 105 ? -3.030 -2.225 7.632 1.00 89.56 105 TYR A O 1
ATOM 834 N N . ARG A 1 106 ? -1.011 -1.619 6.874 1.00 87.44 106 ARG A N 1
ATOM 835 C CA . ARG A 1 106 ? -0.463 -2.983 6.859 1.00 87.44 106 ARG A CA 1
ATOM 836 C C . ARG A 1 106 ? -0.622 -3.674 8.208 1.00 87.44 106 ARG A C 1
ATOM 838 O O . ARG A 1 106 ? -1.089 -4.811 8.270 1.00 87.44 106 ARG A O 1
ATOM 845 N N . ASN A 1 107 ? -0.168 -3.018 9.272 1.00 88.56 107 ASN A N 1
ATOM 846 C CA . ASN A 1 107 ? -0.161 -3.615 10.602 1.00 88.56 107 ASN A CA 1
ATOM 847 C C . ASN A 1 107 ? -1.589 -3.839 11.105 1.00 88.56 107 ASN A C 1
ATOM 849 O O . ASN A 1 107 ? -1.890 -4.902 11.639 1.00 88.56 107 ASN A O 1
ATOM 853 N N . PHE A 1 108 ? -2.479 -2.874 10.878 1.00 92.81 108 PHE A N 1
ATOM 854 C CA . PHE A 1 108 ? -3.870 -2.962 11.305 1.00 92.81 108 PHE A CA 1
ATOM 855 C C . PHE A 1 108 ? -4.648 -3.978 10.481 1.00 92.81 108 PHE A C 1
ATOM 857 O O . PHE A 1 108 ? -5.307 -4.819 11.066 1.00 92.81 108 PHE A O 1
ATOM 864 N N . SER A 1 109 ? -4.506 -3.980 9.157 1.00 91.19 109 SER A N 1
ATOM 865 C CA . SER A 1 109 ? -5.163 -4.927 8.250 1.00 91.19 109 SER A CA 1
ATOM 866 C C . SER A 1 109 ? -4.904 -6.375 8.679 1.00 91.19 109 SER A C 1
ATOM 868 O O . SER A 1 109 ? -5.849 -7.144 8.837 1.00 91.19 109 SER A O 1
ATOM 870 N N . ARG A 1 110 ? -3.649 -6.725 9.006 1.00 88.62 110 ARG A N 1
ATOM 871 C CA . ARG A 1 110 ? -3.297 -8.058 9.529 1.00 88.62 110 ARG A CA 1
ATOM 872 C C . ARG A 1 110 ? -3.983 -8.372 10.860 1.00 88.62 110 ARG A C 1
ATOM 874 O O . ARG A 1 110 ? -4.543 -9.454 11.005 1.00 88.62 110 ARG A O 1
ATOM 881 N N . THR A 1 111 ? -3.951 -7.442 11.814 1.00 91.81 111 THR A N 1
ATOM 882 C CA . THR A 1 111 ? -4.588 -7.624 13.129 1.00 91.81 111 THR A CA 1
ATOM 883 C C . THR A 1 111 ? -6.107 -7.742 13.011 1.00 91.81 111 THR A C 1
ATOM 885 O O . THR A 1 111 ? -6.694 -8.660 13.571 1.00 91.81 111 THR A O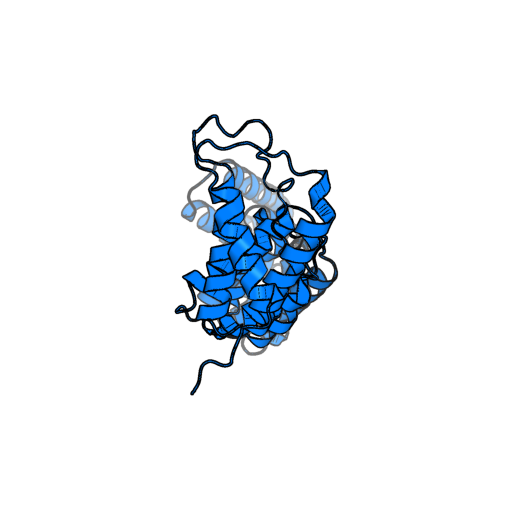 1
ATOM 888 N N . ILE A 1 112 ? -6.746 -6.847 12.256 1.00 94.56 112 ILE A N 1
ATOM 889 C CA . ILE A 1 112 ? -8.199 -6.808 12.075 1.00 94.56 112 ILE A CA 1
ATOM 890 C C . ILE A 1 112 ? -8.667 -8.084 11.372 1.00 94.56 112 ILE A C 1
ATOM 892 O O . ILE A 1 112 ? -9.602 -8.718 11.850 1.00 94.56 112 ILE A O 1
ATOM 896 N N . LEU A 1 113 ? -7.990 -8.503 10.296 1.00 92.50 113 LEU A N 1
ATOM 897 C CA . LEU A 1 113 ? -8.329 -9.727 9.565 1.00 92.50 113 LEU A CA 1
ATOM 898 C C . LEU A 1 113 ? -8.246 -10.972 10.451 1.00 92.50 113 LEU A C 1
ATOM 900 O O . LEU A 1 113 ? -9.104 -11.847 10.352 1.00 92.50 113 LEU A O 1
ATOM 904 N N . ALA A 1 114 ? -7.235 -11.044 11.322 1.00 91.50 114 ALA A N 1
ATOM 905 C CA . ALA A 1 114 ? -7.059 -12.164 12.241 1.00 91.50 114 ALA A CA 1
ATOM 906 C C . ALA A 1 114 ? -8.168 -12.250 13.303 1.00 91.50 114 ALA A C 1
ATOM 908 O O . ALA A 1 114 ? -8.511 -13.350 13.728 1.00 91.50 114 ALA A O 1
ATOM 909 N N . VAL A 1 115 ? -8.725 -11.111 13.729 1.00 92.88 115 VAL A N 1
ATOM 910 C CA . VAL A 1 115 ? -9.770 -11.057 14.764 1.00 92.88 115 VAL A CA 1
ATOM 911 C C . VAL A 1 115 ? -11.174 -11.166 14.160 1.00 92.88 115 VAL A C 1
ATOM 913 O O . VAL A 1 115 ? -12.009 -11.906 14.675 1.00 92.88 115 VAL A O 1
ATOM 916 N N . SER A 1 116 ? -11.464 -10.432 13.082 1.00 95.12 116 SER A N 1
ATOM 917 C CA . SER A 1 116 ? -12.794 -10.385 12.467 1.00 95.12 116 SER A CA 1
ATOM 918 C C . SER A 1 116 ? -12.731 -10.061 10.966 1.00 95.12 116 SER A C 1
ATOM 920 O O . SER A 1 116 ? -12.606 -8.893 10.582 1.00 95.12 116 SER A O 1
ATOM 922 N N . PRO A 1 117 ? -12.890 -11.071 10.085 1.00 94.19 117 PRO A N 1
ATOM 923 C CA . PRO A 1 117 ? -12.956 -10.858 8.639 1.00 94.19 117 PRO A CA 1
ATOM 924 C C . PRO A 1 117 ? -14.074 -9.903 8.168 1.00 94.19 117 PRO A C 1
ATOM 926 O O . PRO A 1 117 ? -13.816 -9.127 7.249 1.00 94.19 117 PRO A O 1
ATOM 929 N N . PRO A 1 118 ? -15.294 -9.897 8.752 1.00 95.31 118 PRO A N 1
ATOM 930 C CA . PRO A 1 118 ? -16.322 -8.910 8.399 1.00 95.31 118 PRO A CA 1
ATOM 931 C C . PRO A 1 118 ? -15.896 -7.466 8.689 1.00 95.31 118 PRO A C 1
ATOM 933 O O . PRO A 1 118 ? -16.005 -6.604 7.820 1.00 95.31 118 PRO A O 1
ATOM 936 N N . VAL A 1 119 ? -15.325 -7.213 9.872 1.00 96.38 119 VAL A N 1
ATOM 937 C CA . VAL A 1 119 ? -14.813 -5.881 10.238 1.00 96.38 119 VAL A CA 1
ATOM 938 C C . VAL A 1 119 ? -13.636 -5.493 9.342 1.00 96.38 119 VAL A C 1
ATOM 940 O O . VAL A 1 119 ? -13.527 -4.339 8.937 1.00 96.38 119 VAL A O 1
ATOM 943 N N . TRP A 1 120 ? -12.784 -6.454 8.974 1.00 95.12 120 TRP A N 1
ATOM 944 C CA . TRP A 1 120 ? -11.694 -6.217 8.031 1.00 95.12 120 TRP A CA 1
ATOM 945 C C . TRP A 1 120 ? -12.186 -5.746 6.662 1.00 95.12 120 TRP A C 1
ATOM 947 O O . TRP A 1 120 ? -11.598 -4.821 6.116 1.00 95.12 120 TRP A O 1
ATOM 957 N N . LYS A 1 121 ? -13.272 -6.315 6.123 1.00 92.75 121 LYS A N 1
ATOM 958 C CA . LYS A 1 121 ? -13.832 -5.857 4.839 1.00 92.75 121 LYS A CA 1
ATOM 959 C C . LYS A 1 121 ? -14.279 -4.397 4.899 1.00 92.75 121 LYS A C 1
ATOM 961 O O . LYS A 1 121 ? -13.957 -3.628 3.998 1.00 92.75 121 LYS A O 1
ATOM 966 N N . SER A 1 122 ? -14.966 -4.017 5.977 1.00 95.44 122 SER A N 1
ATOM 967 C CA . SER A 1 122 ? -15.368 -2.626 6.226 1.00 95.44 122 SER A CA 1
ATOM 968 C C . SER A 1 122 ? -14.147 -1.702 6.340 1.00 95.44 122 SER A C 1
ATOM 970 O O . SER A 1 122 ? -14.093 -0.650 5.700 1.00 95.44 122 SER A O 1
ATOM 972 N N . PHE A 1 123 ? -13.118 -2.126 7.083 1.00 94.88 123 PHE A N 1
ATOM 973 C CA . PHE A 1 123 ? -11.856 -1.394 7.199 1.00 94.88 123 PHE A CA 1
ATOM 974 C C . PHE A 1 123 ? -11.144 -1.226 5.853 1.00 94.88 123 PHE A C 1
ATOM 976 O O . PHE A 1 123 ? -10.691 -0.127 5.540 1.00 94.88 123 PHE A O 1
ATOM 983 N N . ASP A 1 124 ? -11.031 -2.295 5.061 1.00 91.19 124 ASP A N 1
ATOM 984 C CA . ASP A 1 124 ? -10.331 -2.278 3.777 1.00 91.19 124 ASP A CA 1
ATOM 985 C C . ASP A 1 124 ? -11.015 -1.319 2.796 1.00 91.19 124 ASP A C 1
ATOM 987 O O . ASP A 1 124 ? -10.342 -0.449 2.241 1.00 91.19 124 ASP A O 1
ATOM 991 N N . ALA A 1 125 ? -12.348 -1.375 2.694 1.00 90.81 125 ALA A N 1
ATOM 992 C CA . ALA A 1 125 ? -13.137 -0.476 1.851 1.00 90.81 125 ALA A CA 1
ATOM 993 C C . ALA A 1 125 ? -12.973 1.004 2.246 1.00 90.81 125 ALA A C 1
ATOM 995 O O . ALA A 1 125 ? -12.723 1.863 1.395 1.00 90.81 125 ALA A O 1
ATOM 996 N N . TRP A 1 126 ? -13.048 1.315 3.544 1.00 93.25 126 TRP A N 1
ATOM 997 C CA . TRP A 1 126 ? -12.787 2.671 4.033 1.00 93.25 126 TRP A CA 1
ATOM 998 C C . TRP A 1 126 ? -11.345 3.108 3.744 1.00 93.25 126 TRP A C 1
ATOM 1000 O O . TRP A 1 126 ? -11.104 4.197 3.219 1.00 93.25 126 TRP A O 1
ATOM 1010 N N . SER A 1 127 ? -10.375 2.243 4.047 1.00 90.88 127 SER A N 1
ATOM 1011 C CA . SER A 1 127 ? -8.957 2.550 3.884 1.00 90.88 127 SER A CA 1
ATOM 1012 C C . SER A 1 127 ? -8.556 2.729 2.422 1.00 90.88 127 SER A C 1
ATOM 1014 O O . SER A 1 127 ? -7.663 3.528 2.164 1.00 90.88 127 SER A O 1
ATOM 1016 N N . GLU A 1 128 ? -9.220 2.048 1.476 1.00 88.00 128 GLU A N 1
ATOM 1017 C CA . GLU A 1 128 ? -9.033 2.231 0.032 1.00 88.00 128 GLU A CA 1
ATOM 1018 C C . GLU A 1 128 ? -9.298 3.672 -0.375 1.00 88.00 128 GLU A C 1
ATOM 1020 O O . GLU A 1 128 ? -8.453 4.279 -1.024 1.00 88.00 128 GLU A O 1
ATOM 1025 N N . THR A 1 129 ? -10.413 4.237 0.090 1.00 90.19 129 THR A N 1
ATOM 1026 C CA . THR A 1 129 ? -10.786 5.626 -0.208 1.00 90.19 129 THR A CA 1
ATOM 1027 C C . THR A 1 129 ? -9.710 6.595 0.292 1.00 90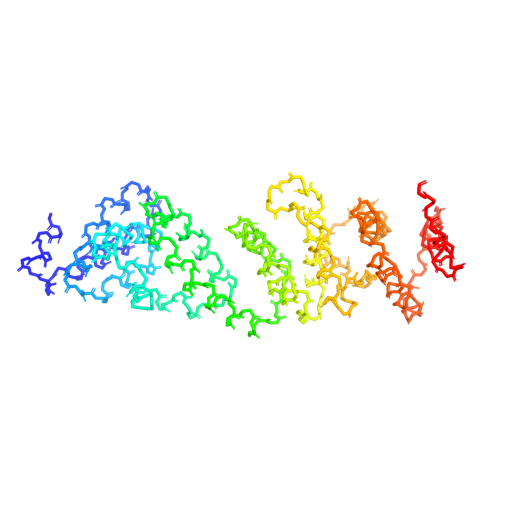.19 129 THR A C 1
ATOM 1029 O O . THR A 1 129 ? -9.249 7.459 -0.449 1.00 90.19 129 THR A O 1
ATOM 1032 N N . ILE A 1 130 ? -9.224 6.394 1.522 1.00 91.75 130 ILE A N 1
ATOM 1033 C CA . ILE A 1 130 ? -8.1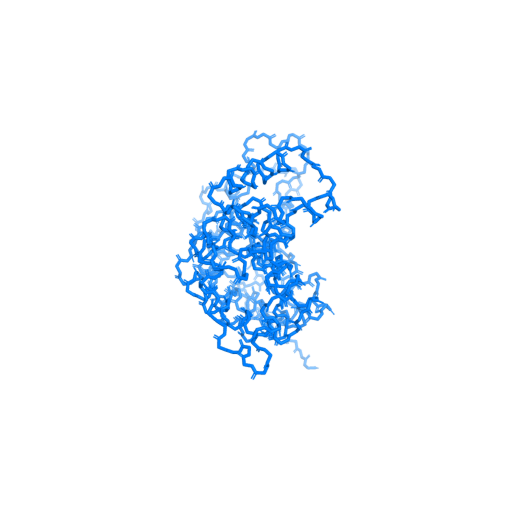60 7.226 2.105 1.00 91.75 130 ILE A CA 1
ATOM 1034 C C . ILE A 1 130 ? -6.819 7.029 1.382 1.00 91.75 130 ILE A C 1
ATOM 1036 O O . ILE A 1 130 ? -6.064 7.985 1.197 1.00 91.75 130 ILE A O 1
ATOM 1040 N N . MET A 1 131 ? -6.488 5.796 0.991 1.00 89.75 131 MET A N 1
ATOM 1041 C CA . MET A 1 131 ? -5.278 5.494 0.222 1.00 89.75 131 MET A CA 1
ATOM 1042 C C . MET A 1 131 ? -5.310 6.203 -1.126 1.00 89.75 131 MET A C 1
ATOM 1044 O O . MET A 1 131 ? -4.313 6.809 -1.502 1.00 89.75 131 MET A O 1
ATOM 1048 N N . ASP A 1 132 ? -6.446 6.177 -1.813 1.00 90.56 132 ASP A N 1
ATOM 1049 C CA . ASP A 1 132 ? -6.636 6.815 -3.109 1.00 90.56 132 ASP A CA 1
ATOM 1050 C C . ASP A 1 132 ? -6.489 8.334 -3.034 1.00 90.56 132 ASP A C 1
ATOM 1052 O O . ASP A 1 132 ? -5.748 8.912 -3.829 1.00 90.56 132 ASP A O 1
ATOM 1056 N N . GLU A 1 133 ? -7.115 8.972 -2.044 1.00 91.75 133 GLU A N 1
ATOM 1057 C CA . GLU A 1 133 ? -6.944 10.406 -1.787 1.00 91.75 133 GLU A CA 1
ATOM 1058 C C . GLU A 1 133 ? -5.471 10.760 -1.539 1.00 91.75 133 GLU A C 1
ATOM 1060 O O . GLU A 1 133 ? -4.944 11.740 -2.070 1.00 91.75 133 GLU A O 1
ATOM 1065 N N . LYS A 1 134 ? -4.770 9.934 -0.755 1.00 91.56 134 LYS A N 1
ATOM 1066 C CA . LYS A 1 134 ? -3.350 10.145 -0.456 1.00 91.56 134 LYS A CA 1
ATOM 1067 C C . LYS A 1 134 ? -2.467 9.939 -1.676 1.00 91.56 134 LYS A C 1
ATOM 1069 O O . LYS A 1 134 ? -1.572 10.751 -1.897 1.00 91.56 134 LYS A O 1
ATOM 1074 N N . LEU A 1 135 ? -2.726 8.896 -2.463 1.00 91.19 135 LEU A N 1
ATOM 1075 C CA . LEU A 1 135 ? -2.021 8.608 -3.710 1.00 91.19 135 LEU A CA 1
ATOM 1076 C C . LEU A 1 135 ? -2.184 9.748 -4.719 1.00 91.19 135 LEU A C 1
ATOM 1078 O O . LEU A 1 135 ? -1.242 10.037 -5.446 1.00 91.19 135 LEU A O 1
ATOM 1082 N N . ASP A 1 136 ? -3.344 10.409 -4.757 1.00 90.00 136 ASP A N 1
ATOM 1083 C CA . ASP A 1 136 ? -3.566 11.573 -5.624 1.00 90.00 136 ASP A CA 1
ATOM 1084 C C . ASP A 1 136 ? -2.751 12.798 -5.217 1.00 90.00 136 ASP A C 1
ATOM 1086 O O . ASP A 1 136 ? -2.373 13.594 -6.076 1.00 90.00 136 ASP A O 1
ATOM 1090 N N . SER A 1 137 ? -2.482 12.949 -3.920 1.00 87.88 137 SER A N 1
ATOM 1091 C CA . SER A 1 137 ? -1.686 14.057 -3.390 1.00 87.88 137 SER A CA 1
ATOM 1092 C C . SER A 1 137 ? -0.179 13.782 -3.347 1.00 87.88 137 SER A C 1
ATOM 1094 O O . SER A 1 137 ? 0.603 14.730 -3.273 1.00 87.88 137 SER A O 1
ATOM 1096 N N . GLU A 1 138 ? 0.238 12.511 -3.376 1.00 90.31 138 GLU A N 1
ATOM 1097 C CA . GLU A 1 138 ? 1.643 12.126 -3.254 1.00 90.31 138 GLU A CA 1
ATOM 1098 C C . GLU A 1 138 ? 2.347 12.125 -4.607 1.00 90.31 138 GLU A C 1
ATOM 1100 O O . GLU A 1 138 ? 1.963 11.430 -5.550 1.00 90.31 138 GLU A O 1
ATOM 1105 N N . LEU A 1 139 ? 3.455 12.852 -4.660 1.00 84.88 139 LEU A N 1
ATOM 1106 C CA . LEU A 1 139 ? 4.309 12.927 -5.837 1.00 84.88 139 LEU A CA 1
ATOM 1107 C C . LEU A 1 139 ? 5.756 12.544 -5.515 1.00 84.88 139 LEU A C 1
ATOM 1109 O O . LEU A 1 139 ? 6.526 12.291 -6.434 1.00 84.88 139 LEU A O 1
ATOM 1113 N N . SER A 1 140 ? 6.150 12.482 -4.243 1.00 89.25 140 SER A N 1
ATOM 1114 C CA . SER A 1 140 ? 7.521 12.209 -3.823 1.00 89.25 140 SER A CA 1
ATOM 1115 C C . SER A 1 140 ? 7.696 10.741 -3.448 1.00 89.25 140 SER A C 1
ATOM 1117 O O . SER A 1 140 ? 7.584 10.366 -2.283 1.00 89.25 140 SER A O 1
ATOM 1119 N N . TRP A 1 141 ? 8.024 9.919 -4.441 1.00 90.50 141 TRP A N 1
ATOM 1120 C CA . TRP A 1 141 ? 8.281 8.492 -4.263 1.00 90.50 141 TRP A CA 1
ATOM 1121 C C . TRP A 1 141 ? 9.777 8.197 -4.320 1.00 90.50 141 TRP A C 1
ATOM 1123 O O . TRP A 1 141 ? 10.434 8.530 -5.304 1.00 90.50 141 TRP A O 1
ATOM 1133 N N . GLU A 1 142 ? 10.321 7.540 -3.298 1.00 87.69 142 GLU A N 1
ATOM 1134 C CA . GLU A 1 142 ? 11.746 7.204 -3.224 1.00 87.69 142 GLU A CA 1
ATOM 1135 C C . GLU A 1 142 ? 11.970 5.730 -2.882 1.00 87.69 142 GLU A C 1
ATOM 1137 O O . GLU A 1 142 ? 11.071 5.019 -2.439 1.00 87.69 142 GLU A O 1
ATOM 1142 N N . TYR A 1 143 ? 13.208 5.257 -3.037 1.00 83.94 143 TYR A N 1
ATOM 1143 C CA . TYR A 1 143 ? 13.580 3.869 -2.750 1.00 83.94 143 TYR A CA 1
ATOM 1144 C C . TYR A 1 143 ? 13.155 3.386 -1.349 1.00 83.94 143 TYR A C 1
ATOM 1146 O O . TYR A 1 143 ? 12.756 2.234 -1.188 1.00 83.94 143 TYR A O 1
ATOM 1154 N N . LYS A 1 144 ? 13.162 4.270 -0.342 1.00 84.81 144 LYS A N 1
ATOM 1155 C CA . LYS A 1 144 ? 12.716 3.957 1.030 1.00 84.81 144 LYS A CA 1
ATOM 1156 C C . LYS A 1 144 ? 11.249 3.503 1.117 1.00 84.81 144 LYS A C 1
ATOM 1158 O O . LYS A 1 144 ? 10.879 2.844 2.084 1.00 84.81 144 LYS A O 1
ATOM 1163 N N . ASP A 1 145 ? 10.430 3.842 0.122 1.00 88.75 145 ASP A N 1
ATOM 1164 C CA . ASP A 1 145 ? 9.002 3.526 0.073 1.00 88.75 145 ASP A CA 1
ATOM 1165 C C . ASP A 1 145 ? 8.719 2.150 -0.557 1.00 88.75 145 ASP A C 1
ATOM 1167 O O . ASP A 1 145 ? 7.582 1.673 -0.504 1.00 88.75 145 ASP A O 1
ATOM 1171 N N . LEU A 1 146 ? 9.743 1.481 -1.109 1.00 89.12 146 LEU A N 1
ATOM 1172 C CA . LEU A 1 146 ? 9.619 0.206 -1.824 1.00 89.12 146 LEU A CA 1
ATOM 1173 C C . LEU A 1 146 ? 8.891 -0.863 -1.003 1.00 89.12 146 LEU A C 1
ATOM 1175 O O . LEU A 1 146 ? 7.920 -1.444 -1.480 1.00 89.12 146 LEU A O 1
ATOM 1179 N N . GLU A 1 147 ? 9.322 -1.111 0.235 1.00 90.00 147 GLU A N 1
ATOM 1180 C CA . GLU A 1 147 ? 8.718 -2.158 1.071 1.00 90.00 147 GLU A CA 1
ATOM 1181 C C . GLU A 1 147 ? 7.241 -1.892 1.359 1.00 90.00 147 GLU A C 1
ATOM 1183 O O . GLU A 1 147 ? 6.420 -2.806 1.313 1.00 90.00 147 GLU A O 1
ATOM 1188 N N . MET A 1 148 ? 6.883 -0.630 1.589 1.00 89.31 148 MET A N 1
ATOM 1189 C CA . MET A 1 148 ? 5.495 -0.247 1.819 1.00 89.31 148 MET A CA 1
ATOM 1190 C C . MET A 1 148 ? 4.645 -0.477 0.562 1.00 89.31 148 MET A C 1
ATOM 1192 O O . MET A 1 148 ? 3.567 -1.058 0.669 1.00 89.31 148 MET A O 1
ATOM 1196 N N . ILE A 1 149 ? 5.147 -0.138 -0.630 1.00 92.94 149 ILE A N 1
ATOM 1197 C CA . ILE A 1 149 ? 4.467 -0.421 -1.907 1.00 92.94 149 ILE A CA 1
ATOM 1198 C C . ILE A 1 149 ? 4.292 -1.932 -2.118 1.00 92.94 149 ILE A C 1
ATOM 1200 O O . ILE A 1 149 ? 3.202 -2.389 -2.466 1.00 92.94 149 ILE A O 1
ATOM 1204 N N . LEU A 1 150 ? 5.339 -2.724 -1.874 1.00 92.88 150 LEU A N 1
ATOM 1205 C CA . LEU A 1 150 ? 5.279 -4.183 -1.993 1.00 92.88 150 LEU A CA 1
ATOM 1206 C C . LEU A 1 150 ? 4.274 -4.791 -1.010 1.00 92.88 150 LEU A C 1
ATOM 1208 O O . LEU A 1 150 ? 3.537 -5.709 -1.369 1.00 92.88 150 LEU A O 1
ATOM 1212 N N . ASP A 1 151 ? 4.200 -4.271 0.212 1.00 89.12 151 ASP A N 1
ATOM 1213 C CA . ASP A 1 151 ? 3.211 -4.700 1.193 1.00 89.12 151 ASP A CA 1
ATOM 1214 C C . ASP A 1 151 ? 1.778 -4.370 0.774 1.00 89.12 151 ASP A C 1
ATOM 1216 O O . ASP A 1 151 ? 0.895 -5.206 0.971 1.00 89.12 151 ASP A O 1
ATOM 1220 N N . LEU A 1 152 ? 1.538 -3.214 0.148 1.00 89.00 152 LEU A N 1
ATOM 1221 C CA . LEU A 1 152 ? 0.226 -2.886 -0.417 1.00 89.00 152 LEU A CA 1
ATOM 1222 C C . LEU A 1 152 ? -0.172 -3.870 -1.524 1.00 89.00 152 LEU A C 1
ATOM 1224 O O . LEU A 1 152 ? -1.298 -4.367 -1.516 1.00 89.00 152 LEU A O 1
ATOM 1228 N N . ILE A 1 153 ? 0.757 -4.220 -2.422 1.00 92.75 153 ILE A N 1
ATOM 1229 C CA . ILE A 1 153 ? 0.524 -5.227 -3.472 1.00 92.75 153 ILE A CA 1
ATOM 1230 C C . ILE A 1 153 ? 0.195 -6.595 -2.856 1.00 92.75 153 ILE A C 1
ATOM 1232 O O . ILE A 1 153 ? -0.731 -7.267 -3.306 1.00 92.75 153 ILE A O 1
ATOM 1236 N N . ARG A 1 154 ? 0.918 -7.007 -1.806 1.00 89.62 154 ARG A N 1
ATOM 1237 C CA . ARG A 1 154 ? 0.674 -8.279 -1.102 1.00 89.62 154 ARG A CA 1
ATOM 1238 C C . ARG A 1 154 ? -0.692 -8.304 -0.416 1.00 89.62 154 ARG A C 1
ATOM 1240 O O . ARG A 1 154 ? -1.394 -9.302 -0.517 1.00 89.62 154 ARG A O 1
ATOM 1247 N N . LEU A 1 155 ? -1.062 -7.227 0.279 1.00 84.25 155 LEU A N 1
ATOM 1248 C CA . LEU A 1 155 ? -2.329 -7.135 1.015 1.00 84.25 155 LEU A CA 1
ATOM 1249 C C . LEU A 1 155 ? -3.542 -7.092 0.088 1.00 84.25 155 LEU A C 1
ATOM 1251 O O . LEU A 1 155 ? -4.607 -7.567 0.465 1.00 84.25 155 LEU A O 1
ATOM 1255 N N . ARG A 1 156 ? -3.377 -6.532 -1.113 1.00 86.19 156 ARG A N 1
ATOM 1256 C CA . ARG A 1 156 ? -4.440 -6.379 -2.112 1.00 86.19 156 ARG A CA 1
ATOM 1257 C C . ARG A 1 156 ? -4.209 -7.248 -3.340 1.00 86.19 156 ARG A C 1
ATOM 1259 O O . ARG A 1 156 ? -4.607 -6.877 -4.440 1.00 86.19 156 ARG A O 1
ATOM 1266 N N . CYS A 1 157 ? -3.583 -8.410 -3.161 1.00 89.19 157 CYS A N 1
ATOM 1267 C CA . CYS A 1 157 ? -3.196 -9.300 -4.257 1.00 89.19 157 CYS A CA 1
ATOM 1268 C C . CYS A 1 157 ? -4.378 -9.724 -5.152 1.00 89.19 157 CYS A C 1
ATOM 1270 O O . CYS A 1 157 ? -4.198 -9.942 -6.353 1.00 89.19 157 CYS A O 1
ATOM 1272 N N . ASP A 1 158 ? -5.590 -9.769 -4.594 1.00 88.50 158 ASP A N 1
ATOM 1273 C CA . ASP A 1 158 ? -6.820 -10.082 -5.325 1.00 88.50 158 ASP A CA 1
ATOM 1274 C C . ASP A 1 158 ? -7.416 -8.874 -6.073 1.00 88.50 158 ASP A C 1
ATOM 1276 O O . ASP A 1 158 ? -8.160 -9.053 -7.037 1.00 88.50 158 ASP A O 1
ATOM 1280 N N . ASN A 1 159 ? -7.036 -7.640 -5.721 1.00 89.88 159 ASN A N 1
ATOM 1281 C CA . ASN A 1 159 ? -7.475 -6.413 -6.390 1.00 89.88 159 ASN A CA 1
ATOM 1282 C C . ASN A 1 159 ? -6.439 -5.950 -7.431 1.00 89.88 159 ASN A C 1
ATOM 1284 O O . ASN A 1 159 ? -5.849 -4.869 -7.360 1.00 89.88 159 ASN A O 1
ATOM 1288 N N . THR A 1 160 ? -6.213 -6.800 -8.436 1.00 91.69 160 THR A N 1
ATOM 1289 C CA . THR A 1 160 ? -5.262 -6.513 -9.527 1.00 91.69 160 THR A CA 1
ATOM 1290 C C . THR A 1 160 ? -5.612 -5.225 -10.273 1.00 91.69 160 THR A C 1
ATOM 1292 O O . THR A 1 160 ? -4.709 -4.498 -10.682 1.00 91.69 160 THR A O 1
ATOM 1295 N N . HIS A 1 161 ? -6.904 -4.921 -10.427 1.00 93.31 161 HIS A N 1
ATOM 1296 C CA . HIS A 1 161 ? -7.359 -3.693 -11.076 1.00 93.31 161 HIS A CA 1
ATOM 1297 C C . HIS A 1 161 ? -6.837 -2.451 -10.345 1.00 93.31 161 HIS A C 1
ATOM 1299 O O . HIS A 1 161 ? -6.234 -1.584 -10.974 1.00 93.31 161 HIS A O 1
ATOM 1305 N N . TRP A 1 162 ? -7.001 -2.383 -9.020 1.00 93.00 162 TRP A N 1
ATOM 1306 C CA . TRP A 1 162 ? -6.472 -1.277 -8.224 1.00 93.00 162 TRP A CA 1
ATOM 1307 C C . TRP A 1 162 ? -4.938 -1.215 -8.283 1.00 93.00 162 TRP A C 1
ATOM 1309 O O . TRP A 1 162 ? -4.372 -0.149 -8.514 1.00 93.00 162 TRP A O 1
ATOM 1319 N N . ILE A 1 163 ? -4.239 -2.350 -8.187 1.00 95.06 163 ILE A N 1
ATOM 1320 C CA . ILE A 1 163 ? -2.768 -2.361 -8.275 1.00 95.06 163 ILE A CA 1
ATOM 1321 C C . ILE A 1 163 ? -2.284 -1.778 -9.615 1.00 95.06 163 ILE A C 1
ATOM 1323 O O . ILE A 1 163 ? -1.458 -0.865 -9.634 1.00 95.06 163 ILE A O 1
ATOM 1327 N N . VAL A 1 164 ? -2.801 -2.292 -10.733 1.00 96.44 164 VAL A N 1
ATOM 1328 C CA . VAL A 1 164 ? -2.315 -1.971 -12.084 1.00 96.44 164 VAL A CA 1
ATOM 1329 C C . VAL A 1 164 ? -2.787 -0.600 -12.560 1.00 96.44 164 VAL A C 1
ATOM 1331 O O . VAL A 1 164 ? -2.031 0.078 -13.252 1.00 96.44 164 VAL A O 1
ATOM 1334 N N . ASN A 1 165 ? -3.993 -0.168 -12.187 1.00 94.94 165 ASN A N 1
ATOM 1335 C CA . ASN A 1 165 ? -4.592 1.062 -12.716 1.00 94.94 165 ASN A CA 1
ATOM 1336 C C . ASN A 1 165 ? -4.562 2.238 -11.732 1.00 94.94 165 ASN A C 1
ATOM 1338 O O . ASN A 1 165 ? -4.805 3.369 -12.150 1.00 94.94 165 ASN A O 1
ATOM 1342 N N . ARG A 1 166 ? -4.267 2.003 -10.446 1.00 92.94 166 ARG A N 1
ATOM 1343 C CA . ARG A 1 166 ? -4.279 3.047 -9.413 1.00 92.94 166 ARG A CA 1
ATOM 1344 C C . ARG A 1 166 ? -2.930 3.219 -8.732 1.00 92.94 166 ARG A C 1
ATOM 1346 O O . ARG A 1 166 ? -2.315 4.273 -8.879 1.00 92.94 166 ARG A O 1
ATOM 1353 N N . LEU A 1 167 ? -2.450 2.185 -8.043 1.00 94.50 167 LEU A N 1
ATOM 1354 C CA . LEU A 1 167 ? -1.210 2.254 -7.265 1.00 94.50 167 LEU A CA 1
ATOM 1355 C C . LEU A 1 167 ? 0.018 2.459 -8.160 1.00 94.50 167 LEU A C 1
ATOM 1357 O O . LEU A 1 167 ? 0.737 3.445 -8.010 1.00 94.50 167 LEU A O 1
ATOM 1361 N N . LEU A 1 168 ? 0.262 1.533 -9.092 1.00 96.06 168 LEU A N 1
ATOM 1362 C CA . LEU A 1 168 ? 1.480 1.541 -9.905 1.00 96.06 168 LEU A CA 1
ATOM 1363 C C . LEU A 1 168 ? 1.604 2.782 -10.805 1.00 96.06 168 LEU A C 1
ATOM 1365 O O . LEU A 1 168 ? 2.692 3.358 -10.824 1.00 96.06 168 LEU A O 1
ATOM 1369 N N . PRO A 1 169 ? 0.539 3.264 -11.480 1.00 95.25 169 PRO A N 1
ATOM 1370 C CA . PRO A 1 169 ? 0.608 4.503 -12.247 1.00 95.25 169 PRO A CA 1
ATOM 1371 C C . PRO A 1 169 ? 0.974 5.710 -11.385 1.00 95.25 169 PRO A C 1
ATOM 1373 O O . PRO A 1 169 ? 1.813 6.513 -11.785 1.00 95.25 169 PRO A O 1
ATOM 1376 N N . ARG A 1 170 ? 0.393 5.823 -10.181 1.00 94.44 170 ARG A N 1
ATOM 1377 C CA . ARG A 1 170 ? 0.685 6.927 -9.256 1.00 94.44 170 ARG A CA 1
ATOM 1378 C C . ARG A 1 170 ? 2.138 6.908 -8.801 1.00 94.44 170 ARG A C 1
ATOM 1380 O O . ARG A 1 170 ? 2.807 7.930 -8.928 1.00 94.44 170 ARG A O 1
ATOM 1387 N N . VAL A 1 171 ? 2.645 5.742 -8.398 1.00 94.38 171 VAL A N 1
ATOM 1388 C CA . VAL A 1 171 ? 4.060 5.560 -8.039 1.00 94.38 171 VAL A CA 1
ATOM 1389 C C . VAL A 1 171 ? 4.975 5.891 -9.224 1.00 94.38 171 VAL A C 1
ATOM 1391 O O . VAL A 1 171 ? 5.934 6.638 -9.064 1.00 94.38 171 VAL A O 1
ATOM 1394 N N . ALA A 1 172 ? 4.679 5.395 -10.428 1.00 93.88 172 ALA A N 1
ATOM 1395 C CA . ALA A 1 172 ? 5.492 5.628 -11.626 1.00 93.88 172 ALA A CA 1
ATOM 1396 C C . ALA A 1 172 ? 5.496 7.095 -12.088 1.00 93.88 172 ALA A C 1
ATOM 1398 O O . ALA A 1 172 ? 6.524 7.607 -12.535 1.00 93.88 172 ALA A O 1
ATOM 1399 N N . SER A 1 173 ? 4.379 7.800 -11.909 1.00 92.56 173 SER A N 1
ATOM 1400 C CA . SER A 1 173 ? 4.228 9.204 -12.304 1.00 92.56 173 SER A CA 1
ATOM 1401 C C . SER A 1 173 ? 4.871 10.213 -11.341 1.00 92.56 173 SER A C 1
ATOM 1403 O O . SER A 1 173 ? 4.865 11.406 -11.644 1.00 92.56 173 SER A O 1
ATOM 1405 N N . GLY A 1 174 ? 5.473 9.756 -10.235 1.00 88.06 174 GLY A N 1
ATOM 1406 C CA . GLY A 1 174 ? 6.135 10.598 -9.231 1.00 88.06 174 GLY A CA 1
ATOM 1407 C C . GLY A 1 174 ? 7.167 11.589 -9.783 1.00 88.06 174 GLY A C 1
ATOM 1408 O O . GLY A 1 174 ? 7.633 11.472 -10.919 1.00 88.06 174 GLY A O 1
ATOM 1409 N N . TYR A 1 175 ? 7.524 12.589 -8.980 1.00 84.62 175 TYR A N 1
ATOM 1410 C CA . TYR A 1 175 ? 8.558 13.555 -9.320 1.00 84.62 175 TYR A CA 1
ATOM 1411 C C . TYR A 1 175 ? 9.876 12.854 -9.608 1.00 84.62 175 TYR A C 1
ATOM 1413 O O . TYR A 1 175 ? 10.381 12.064 -8.814 1.00 84.62 175 TYR A O 1
ATOM 1421 N N . HIS A 1 176 ? 10.445 13.203 -10.756 1.00 80.69 176 HIS A N 1
ATOM 1422 C CA . HIS A 1 176 ? 11.657 12.568 -11.224 1.00 80.69 176 HIS A CA 1
ATOM 1423 C C . HIS A 1 176 ? 12.867 12.989 -10.388 1.00 80.69 176 HIS A C 1
ATOM 1425 O O . HIS A 1 176 ? 13.275 14.151 -10.412 1.00 80.69 176 HIS A O 1
ATOM 1431 N N . ASN A 1 177 ? 13.462 12.024 -9.695 1.00 80.06 177 ASN A N 1
ATOM 1432 C CA . ASN A 1 177 ? 14.767 12.134 -9.055 1.00 80.06 177 ASN A CA 1
ATOM 1433 C C . ASN A 1 177 ? 15.474 10.760 -9.055 1.00 80.06 177 ASN A C 1
ATOM 1435 O O . ASN A 1 177 ? 14.929 9.755 -9.525 1.00 80.06 177 ASN A O 1
ATOM 1439 N N . GLU A 1 178 ? 16.710 10.709 -8.562 1.00 76.38 178 GLU A N 1
ATOM 1440 C CA . GLU A 1 178 ? 17.517 9.478 -8.533 1.00 76.38 178 GLU A CA 1
ATOM 1441 C C . GLU A 1 178 ? 16.890 8.391 -7.654 1.00 76.38 178 GLU A C 1
ATOM 1443 O O . GLU A 1 178 ? 16.790 7.235 -8.068 1.00 76.38 178 GLU A O 1
ATOM 1448 N N . GLY A 1 179 ? 16.383 8.775 -6.479 1.00 80.19 179 GLY A N 1
ATOM 1449 C CA . GLY A 1 179 ? 15.689 7.876 -5.559 1.00 80.19 179 GLY A CA 1
ATOM 1450 C C . GLY A 1 179 ? 14.409 7.285 -6.154 1.00 80.19 179 GLY A C 1
ATOM 1451 O O . GLY A 1 179 ? 14.113 6.113 -5.921 1.00 80.19 179 GLY A O 1
ATOM 1452 N N . HIS A 1 180 ? 13.681 8.060 -6.959 1.00 86.88 180 HIS A N 1
ATOM 1453 C CA . HIS A 1 180 ? 12.495 7.610 -7.685 1.00 86.88 180 HIS A CA 1
ATOM 1454 C C . HIS A 1 180 ? 12.855 6.620 -8.792 1.00 86.88 180 HIS A C 1
ATOM 1456 O O . HIS A 1 180 ? 12.251 5.556 -8.899 1.00 86.88 180 HIS A O 1
ATOM 1462 N N . SER A 1 181 ? 13.902 6.911 -9.565 1.00 83.25 181 SER A N 1
ATOM 1463 C CA . SER A 1 181 ? 14.394 6.003 -10.612 1.00 83.25 181 SER A CA 1
ATOM 1464 C C . SER A 1 181 ? 14.812 4.653 -10.011 1.00 83.25 181 SER A C 1
ATOM 1466 O O . SER A 1 181 ? 14.402 3.593 -10.491 1.00 83.25 181 SER A O 1
ATOM 1468 N N . ALA A 1 182 ? 15.571 4.692 -8.908 1.00 82.81 182 ALA A N 1
ATOM 1469 C CA . ALA A 1 182 ? 15.986 3.508 -8.164 1.00 82.81 182 ALA A CA 1
ATOM 1470 C C . ALA A 1 182 ? 14.785 2.710 -7.633 1.00 82.81 182 ALA A C 1
ATOM 1472 O O . ALA A 1 182 ? 14.765 1.485 -7.765 1.00 82.81 182 ALA A O 1
ATOM 1473 N N . LEU A 1 183 ? 13.763 3.387 -7.093 1.00 88.12 183 LEU A N 1
ATOM 1474 C CA . LEU A 1 183 ? 12.514 2.753 -6.668 1.00 88.12 183 LEU A CA 1
ATOM 1475 C C . LEU A 1 183 ? 11.862 1.967 -7.811 1.00 88.12 183 LEU A C 1
ATOM 1477 O O . LEU A 1 183 ? 11.554 0.790 -7.634 1.00 88.12 183 LEU A O 1
ATOM 1481 N N . LEU A 1 184 ? 11.658 2.595 -8.974 1.00 91.56 184 LEU A N 1
ATOM 1482 C CA . LEU A 1 184 ? 10.952 1.963 -10.093 1.00 91.56 184 LEU A CA 1
ATOM 1483 C C . LEU A 1 184 ? 11.712 0.749 -10.642 1.00 91.56 184 LEU A C 1
ATOM 1485 O O . LEU A 1 184 ? 11.104 -0.290 -10.902 1.00 91.56 184 LEU A O 1
ATOM 1489 N N . ILE A 1 185 ? 13.038 0.851 -10.772 1.00 87.56 185 ILE A N 1
ATOM 1490 C CA . ILE A 1 185 ? 13.888 -0.258 -11.232 1.00 87.56 185 ILE A CA 1
ATOM 1491 C C . ILE A 1 185 ? 13.815 -1.435 -10.252 1.00 87.56 185 ILE A C 1
ATOM 1493 O O . ILE A 1 185 ? 13.604 -2.576 -10.664 1.00 87.56 185 ILE A O 1
ATOM 1497 N N . GLN A 1 186 ? 13.955 -1.167 -8.953 1.00 88.88 186 GLN A N 1
ATOM 1498 C CA . GLN A 1 186 ? 13.938 -2.214 -7.930 1.00 88.88 186 GLN A CA 1
ATOM 1499 C C . GLN A 1 186 ? 12.552 -2.848 -7.787 1.00 88.88 186 GLN A C 1
ATOM 1501 O O . GLN A 1 186 ? 12.448 -4.064 -7.632 1.00 88.88 186 GLN A O 1
ATOM 1506 N N . LEU A 1 187 ? 11.484 -2.063 -7.939 1.00 93.94 187 LEU A N 1
ATOM 1507 C CA . LEU A 1 187 ? 10.118 -2.572 -7.986 1.00 93.94 187 LEU A CA 1
ATOM 1508 C C . LEU A 1 187 ? 9.915 -3.544 -9.159 1.00 93.94 187 LEU A C 1
ATOM 1510 O O . LEU A 1 187 ? 9.379 -4.634 -8.958 1.00 93.94 187 LEU A O 1
ATOM 1514 N N . LEU A 1 188 ? 10.385 -3.199 -10.363 1.00 93.81 188 LEU A N 1
ATOM 1515 C CA . LEU A 1 188 ? 10.314 -4.075 -11.541 1.00 93.81 188 LEU A CA 1
ATOM 1516 C C . LEU A 1 188 ? 11.099 -5.380 -11.329 1.00 93.81 188 LEU A C 1
ATOM 1518 O O . LEU A 1 188 ? 10.568 -6.463 -11.585 1.00 93.81 188 LEU A O 1
ATOM 1522 N N . PHE A 1 189 ? 12.318 -5.299 -10.787 1.00 91.00 189 PHE A N 1
ATOM 1523 C CA . PHE A 1 189 ? 13.121 -6.483 -10.460 1.00 91.00 189 PHE A CA 1
ATOM 1524 C C . PHE A 1 189 ? 12.444 -7.383 -9.432 1.00 91.00 189 PHE A C 1
ATOM 1526 O O . PHE A 1 189 ? 12.453 -8.607 -9.590 1.00 91.00 189 PHE A O 1
ATOM 1533 N N . HIS A 1 190 ? 11.835 -6.798 -8.401 1.00 93.62 190 HIS A N 1
ATOM 1534 C CA . HIS A 1 190 ? 11.105 -7.548 -7.385 1.00 93.62 190 HIS A CA 1
ATOM 1535 C C . HIS A 1 190 ? 9.899 -8.266 -7.996 1.00 93.62 190 HIS A C 1
ATOM 1537 O O . HIS A 1 190 ? 9.734 -9.473 -7.817 1.00 93.62 190 HIS A O 1
ATOM 1543 N N . ILE A 1 191 ? 9.096 -7.557 -8.795 1.00 95.38 191 ILE A N 1
ATOM 1544 C CA . ILE A 1 191 ? 7.944 -8.134 -9.498 1.00 95.38 191 ILE A CA 1
ATOM 1545 C C . ILE A 1 191 ? 8.384 -9.308 -10.383 1.00 95.38 191 ILE A C 1
ATOM 1547 O O . ILE A 1 191 ? 7.748 -10.362 -10.358 1.00 95.38 191 ILE A O 1
ATOM 1551 N N . TYR A 1 192 ? 9.481 -9.175 -11.136 1.00 92.94 192 TYR A N 1
ATOM 1552 C CA . TYR A 1 192 ? 9.976 -10.271 -11.967 1.00 92.94 192 TYR A CA 1
ATOM 1553 C C . TYR A 1 192 ? 10.482 -11.452 -11.137 1.00 92.94 192 TYR A C 1
ATOM 1555 O O . TYR A 1 192 ? 10.130 -12.603 -11.422 1.00 92.94 192 TYR A O 1
ATOM 1563 N N . GLN A 1 193 ? 11.297 -11.195 -10.112 1.00 91.56 193 GLN A N 1
ATOM 1564 C CA . GLN A 1 193 ? 11.863 -12.229 -9.245 1.00 91.56 193 GLN A CA 1
ATOM 1565 C C . GLN A 1 193 ? 10.761 -13.093 -8.626 1.00 91.56 193 GLN A C 1
ATOM 1567 O O . GLN A 1 193 ? 10.855 -14.322 -8.649 1.00 91.56 193 GLN A O 1
ATOM 1572 N N . PHE A 1 194 ? 9.690 -12.455 -8.159 1.00 94.19 194 PHE A N 1
ATOM 1573 C CA . PHE A 1 194 ? 8.592 -13.102 -7.451 1.00 94.19 194 PHE A CA 1
ATOM 1574 C C . PHE A 1 194 ? 7.346 -13.336 -8.316 1.00 94.19 194 PHE A C 1
ATOM 1576 O O . PHE A 1 194 ? 6.300 -13.700 -7.795 1.00 94.19 194 PHE A O 1
ATOM 1583 N N . ARG A 1 195 ? 7.443 -13.234 -9.649 1.00 94.38 195 ARG A N 1
ATOM 1584 C CA . ARG A 1 195 ? 6.316 -13.375 -10.604 1.00 94.38 195 ARG A CA 1
ATOM 1585 C C . ARG A 1 195 ? 5.495 -14.668 -10.505 1.00 94.38 195 ARG A C 1
ATOM 1587 O O . ARG A 1 195 ? 4.413 -14.757 -11.074 1.00 94.38 195 ARG A O 1
ATOM 1594 N N . LYS A 1 196 ? 6.033 -15.702 -9.853 1.00 93.00 196 LYS A N 1
ATOM 1595 C CA . LYS A 1 196 ? 5.336 -16.978 -9.617 1.00 93.00 196 LYS A CA 1
ATOM 1596 C C . LYS A 1 196 ? 4.464 -16.958 -8.357 1.00 93.00 196 LYS A C 1
ATOM 1598 O O . LYS A 1 196 ? 3.685 -17.884 -8.155 1.00 93.00 196 LYS A O 1
ATOM 1603 N N . GLU A 1 197 ? 4.608 -15.945 -7.510 1.00 93.88 197 GLU A N 1
ATOM 1604 C CA . GLU A 1 197 ? 3.807 -15.777 -6.303 1.00 93.88 197 GLU A CA 1
ATOM 1605 C C . GLU A 1 197 ? 2.427 -15.185 -6.635 1.00 93.88 197 GLU A C 1
ATOM 1607 O O . GLU A 1 197 ? 2.314 -14.396 -7.581 1.00 93.88 197 GLU A O 1
ATOM 1612 N N . PRO A 1 198 ? 1.374 -15.506 -5.857 1.00 92.62 198 PRO A N 1
ATOM 1613 C CA . PRO A 1 198 ? 0.008 -15.047 -6.128 1.00 92.62 198 PRO A CA 1
ATOM 1614 C C . PRO A 1 198 ? -0.116 -13.531 -6.330 1.00 92.62 198 PRO A C 1
ATOM 1616 O O . PRO A 1 198 ? -0.778 -13.087 -7.267 1.00 92.62 198 PRO A O 1
ATOM 1619 N N . GLN A 1 199 ? 0.575 -12.744 -5.504 1.00 92.06 199 GLN A N 1
ATOM 1620 C CA . GLN A 1 199 ? 0.587 -11.279 -5.541 1.00 92.06 199 GLN A CA 1
ATOM 1621 C C . GLN A 1 199 ? 1.243 -10.672 -6.787 1.00 92.06 199 GLN A C 1
ATOM 1623 O O . GLN A 1 199 ? 0.962 -9.525 -7.114 1.00 92.06 199 GLN A O 1
ATOM 1628 N N . PHE A 1 200 ? 2.079 -11.426 -7.506 1.00 94.56 200 PHE A N 1
ATOM 1629 C CA . PHE A 1 200 ? 2.774 -10.959 -8.710 1.00 94.56 200 PHE A CA 1
ATOM 1630 C C . PHE A 1 200 ? 2.406 -11.783 -9.951 1.00 94.56 200 PHE A C 1
ATOM 1632 O O . PHE A 1 200 ? 3.057 -11.669 -10.988 1.00 94.56 200 PHE A O 1
ATOM 1639 N N . LYS A 1 201 ? 1.325 -12.575 -9.897 1.00 91.69 201 LYS A N 1
ATOM 1640 C CA . LYS A 1 201 ? 0.859 -13.407 -11.025 1.00 91.69 201 LYS A CA 1
ATOM 1641 C C . LYS A 1 201 ? 0.582 -12.604 -12.305 1.00 91.69 201 LYS A C 1
ATOM 1643 O O . LYS A 1 201 ? 0.694 -13.131 -13.408 1.00 91.69 201 LYS A O 1
ATOM 1648 N N . HIS A 1 202 ? 0.250 -11.318 -12.165 1.00 93.75 202 HIS A N 1
ATOM 1649 C CA . HIS A 1 202 ? -0.000 -10.380 -13.265 1.00 93.75 202 HIS A CA 1
ATOM 1650 C C . HIS A 1 202 ? 1.202 -9.476 -13.569 1.00 93.75 202 HIS A C 1
ATOM 1652 O O . HIS A 1 202 ? 1.037 -8.349 -14.033 1.00 93.75 202 HIS A O 1
ATOM 1658 N N . ALA A 1 203 ? 2.418 -9.970 -13.334 1.00 94.50 203 ALA A N 1
ATOM 1659 C CA . ALA A 1 203 ? 3.649 -9.205 -13.486 1.00 94.50 203 ALA A CA 1
ATOM 1660 C C . ALA A 1 203 ? 3.799 -8.518 -14.857 1.00 94.50 203 ALA A C 1
ATOM 1662 O O . ALA A 1 203 ? 4.274 -7.389 -14.900 1.00 94.50 203 ALA A O 1
ATOM 1663 N N . LYS A 1 204 ? 3.321 -9.117 -15.961 1.00 95.69 204 LYS A N 1
ATOM 1664 C CA . LYS A 1 204 ? 3.301 -8.443 -17.273 1.00 95.69 204 LYS A CA 1
ATOM 1665 C C . LYS A 1 204 ? 2.521 -7.119 -17.235 1.00 95.69 204 LYS A C 1
ATOM 1667 O O . LYS A 1 204 ? 3.063 -6.092 -17.617 1.00 95.69 204 LYS A O 1
ATOM 1672 N N . ALA A 1 205 ? 1.289 -7.128 -16.725 1.00 96.44 205 ALA A N 1
ATOM 1673 C CA . ALA A 1 205 ? 0.458 -5.925 -16.635 1.00 96.44 205 ALA A CA 1
ATOM 1674 C C . ALA A 1 205 ? 1.049 -4.888 -15.663 1.00 96.44 205 ALA A C 1
ATOM 1676 O O . ALA A 1 205 ? 0.939 -3.685 -15.882 1.00 96.44 205 ALA A O 1
ATOM 1677 N N . MET A 1 206 ? 1.717 -5.346 -14.599 1.00 97.00 206 MET A N 1
ATOM 1678 C CA . MET A 1 206 ? 2.429 -4.461 -13.672 1.00 97.00 206 MET A CA 1
ATOM 1679 C C . MET A 1 206 ? 3.631 -3.782 -14.345 1.00 97.00 206 MET A C 1
ATOM 1681 O O . MET A 1 206 ? 3.821 -2.581 -14.172 1.00 97.00 206 MET A O 1
ATOM 1685 N N . PHE A 1 207 ? 4.402 -4.523 -15.148 1.00 94.94 207 PHE A N 1
ATOM 1686 C CA . PHE A 1 207 ? 5.486 -3.979 -15.971 1.00 94.94 207 PHE A CA 1
ATOM 1687 C C . PHE A 1 207 ? 4.956 -2.934 -16.953 1.00 94.94 207 PHE A C 1
ATOM 1689 O O . PHE A 1 207 ? 5.453 -1.811 -16.982 1.00 94.94 207 PHE A O 1
ATOM 1696 N N . GLU A 1 208 ? 3.917 -3.284 -17.715 1.00 95.25 208 GLU A N 1
ATOM 1697 C CA . GLU A 1 208 ? 3.255 -2.372 -18.651 1.00 95.25 208 GLU A CA 1
ATOM 1698 C C . GLU A 1 208 ? 2.811 -1.092 -17.942 1.00 95.25 208 GLU A C 1
ATOM 1700 O O . GLU A 1 208 ? 3.145 0.002 -18.389 1.00 95.25 208 GLU A O 1
ATOM 1705 N N . SER A 1 209 ? 2.138 -1.211 -16.797 1.00 96.12 209 SER A N 1
ATOM 1706 C CA . SER A 1 209 ? 1.680 -0.067 -16.009 1.00 96.12 209 SER A CA 1
ATOM 1707 C C . SER A 1 209 ? 2.826 0.841 -15.557 1.00 96.12 209 SER A C 1
ATOM 1709 O O . SER A 1 209 ? 2.789 2.039 -15.840 1.00 96.12 209 SER A O 1
ATOM 1711 N N . ILE A 1 210 ? 3.871 0.293 -14.928 1.00 95.19 210 ILE A N 1
ATOM 1712 C CA . ILE A 1 210 ? 4.999 1.091 -14.428 1.00 95.19 210 ILE A CA 1
ATOM 1713 C C . ILE A 1 210 ? 5.707 1.797 -15.584 1.00 95.19 210 ILE A C 1
ATOM 1715 O O . ILE A 1 210 ? 5.900 3.010 -15.542 1.00 95.19 210 ILE A O 1
ATOM 1719 N N . ILE A 1 211 ? 6.077 1.061 -16.634 1.00 91.94 211 ILE A N 1
ATOM 1720 C CA . ILE A 1 211 ? 6.867 1.631 -17.727 1.00 91.94 211 ILE A CA 1
ATOM 1721 C C . ILE A 1 211 ? 6.021 2.672 -18.482 1.00 91.94 211 ILE A C 1
ATOM 1723 O O . ILE A 1 211 ? 6.544 3.730 -18.829 1.00 91.94 211 ILE A O 1
ATOM 1727 N N . ASN A 1 212 ? 4.715 2.430 -18.682 1.00 92.75 212 ASN A N 1
ATOM 1728 C CA . ASN A 1 212 ? 3.822 3.358 -19.391 1.00 92.75 212 ASN A CA 1
ATOM 1729 C C . ASN A 1 212 ? 3.611 4.693 -18.685 1.00 92.75 212 ASN A C 1
ATOM 1731 O O . ASN A 1 212 ? 3.416 5.689 -19.371 1.00 92.75 212 ASN A O 1
ATOM 1735 N N . HIS A 1 213 ? 3.684 4.718 -17.358 1.00 93.00 213 HIS A N 1
ATOM 1736 C CA . HIS A 1 213 ? 3.463 5.928 -16.563 1.00 93.00 213 HIS A CA 1
ATOM 1737 C C . HIS A 1 213 ? 4.760 6.523 -16.009 1.00 93.00 213 HIS A C 1
ATOM 1739 O O . HIS A 1 213 ? 4.730 7.496 -15.258 1.00 93.00 213 HIS A O 1
ATOM 1745 N N . SER A 1 214 ? 5.905 5.932 -16.357 1.00 87.88 214 SER A N 1
ATOM 1746 C CA . SER A 1 214 ? 7.205 6.422 -15.918 1.00 87.88 214 SER A CA 1
ATOM 1747 C C . SER A 1 214 ? 7.700 7.616 -16.725 1.00 87.88 214 SER A C 1
ATOM 1749 O O . SER A 1 214 ? 8.655 8.221 -16.283 1.00 87.88 214 SER A O 1
ATOM 1751 N N . ASP A 1 215 ? 7.111 7.978 -17.871 1.00 81.38 215 ASP A N 1
ATOM 1752 C CA . ASP A 1 215 ? 7.525 9.125 -18.708 1.00 81.38 215 ASP A CA 1
ATOM 1753 C C . ASP A 1 215 ? 9.051 9.237 -18.940 1.00 81.38 215 ASP A C 1
ATOM 1755 O O . ASP A 1 215 ? 9.633 10.321 -18.863 1.00 81.38 215 ASP A O 1
ATOM 1759 N N . GLY A 1 216 ? 9.738 8.112 -19.171 1.00 72.06 216 GLY A N 1
ATOM 1760 C CA . GLY A 1 216 ? 11.196 8.101 -19.330 1.00 72.06 216 GLY A CA 1
ATOM 1761 C C . GLY A 1 216 ? 11.970 8.373 -18.036 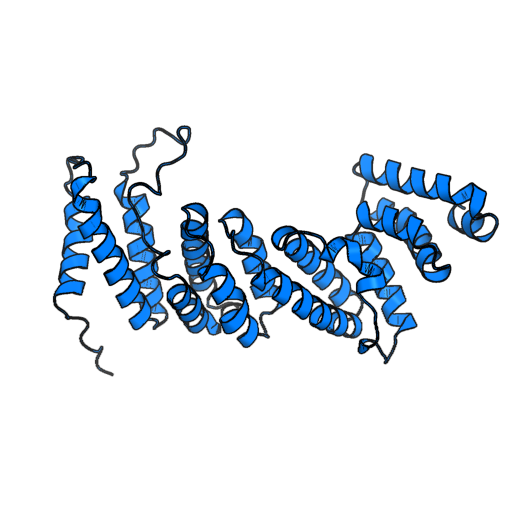1.00 72.06 216 GLY A C 1
ATOM 1762 O O . GLY A 1 216 ? 13.084 8.889 -18.063 1.00 72.06 216 GLY A O 1
ATOM 1763 N N . LYS A 1 217 ? 11.402 8.055 -16.872 1.00 74.12 217 LYS A N 1
ATOM 1764 C CA . LYS A 1 217 ? 12.097 8.121 -15.571 1.00 74.12 217 LYS A CA 1
ATOM 1765 C C . LYS A 1 217 ? 12.875 6.842 -15.255 1.00 74.12 217 LYS A C 1
ATOM 1767 O O . LYS A 1 217 ? 13.711 6.837 -14.361 1.00 74.12 217 LYS A O 1
ATOM 1772 N N . LEU A 1 218 ? 12.677 5.776 -16.033 1.00 73.00 218 LEU A N 1
ATOM 1773 C CA . LEU A 1 218 ? 13.442 4.521 -15.955 1.00 73.00 218 LEU A CA 1
ATOM 1774 C C . LEU A 1 218 ? 14.840 4.614 -16.594 1.00 73.00 218 LEU A C 1
ATOM 1776 O O . LEU A 1 218 ? 15.479 3.595 -16.861 1.00 73.00 218 LEU A O 1
ATOM 1780 N N . ASN A 1 219 ? 15.318 5.828 -16.861 1.00 64.31 219 ASN A N 1
ATOM 1781 C CA . ASN A 1 219 ? 16.540 6.033 -17.616 1.00 64.31 219 ASN A CA 1
ATOM 1782 C C . ASN A 1 219 ? 17.765 5.883 -16.710 1.00 64.31 219 ASN A C 1
ATOM 1784 O O . ASN A 1 219 ? 17.938 6.615 -15.732 1.00 64.31 219 ASN A O 1
ATOM 1788 N N . PHE A 1 220 ? 18.655 4.977 -17.097 1.00 62.12 220 PHE A N 1
ATOM 1789 C CA . PHE A 1 220 ? 19.957 4.777 -16.473 1.00 62.12 220 PHE A CA 1
ATOM 1790 C C . PHE A 1 220 ? 20.901 5.911 -16.906 1.00 62.12 220 PHE A C 1
ATOM 1792 O O . PHE A 1 220 ? 21.450 5.864 -18.003 1.00 62.12 220 PHE A O 1
ATOM 1799 N N . SER A 1 221 ? 21.062 6.954 -16.083 1.00 53.22 221 SER A N 1
ATOM 1800 C CA . SER A 1 221 ? 22.044 8.026 -16.331 1.00 53.22 221 SER A CA 1
ATOM 1801 C C . SER A 1 221 ? 23.370 7.721 -15.615 1.00 53.22 221 SER A C 1
ATOM 1803 O O . SER A 1 221 ? 23.330 7.251 -14.475 1.00 53.22 221 SER A O 1
ATOM 1805 N N . PRO A 1 222 ? 24.534 8.003 -16.235 1.00 45.97 222 PRO A N 1
ATOM 1806 C CA . PRO A 1 222 ? 25.846 7.834 -15.607 1.00 45.97 222 PRO A CA 1
ATOM 1807 C C . PRO A 1 222 ? 26.072 8.696 -14.359 1.00 45.97 222 PRO A C 1
ATOM 1809 O O . PRO A 1 222 ? 26.747 8.239 -13.441 1.00 45.97 222 PRO A O 1
ATOM 1812 N N . ASP A 1 223 ? 25.482 9.894 -14.314 1.00 43.31 223 ASP A N 1
ATOM 1813 C CA . ASP A 1 223 ? 25.648 10.854 -13.210 1.00 43.31 223 ASP A CA 1
ATOM 1814 C C . ASP A 1 223 ? 24.796 10.474 -11.977 1.00 43.31 223 ASP A C 1
ATOM 1816 O O . ASP A 1 223 ? 25.049 10.942 -10.877 1.00 43.31 223 ASP A O 1
ATOM 1820 N N . ARG A 1 224 ? 23.790 9.599 -12.146 1.00 48.19 224 ARG A N 1
ATOM 1821 C CA . ARG A 1 224 ? 22.746 9.294 -11.139 1.00 48.19 224 ARG A CA 1
ATOM 1822 C C . ARG A 1 224 ? 22.995 8.053 -10.288 1.00 48.19 224 ARG A C 1
ATOM 1824 O O . ARG A 1 224 ? 22.126 7.603 -9.544 1.00 48.19 224 ARG A O 1
ATOM 1831 N N . LEU A 1 225 ? 24.152 7.439 -10.485 1.00 41.69 225 LEU A N 1
ATOM 1832 C CA . LEU A 1 225 ? 24.632 6.288 -9.726 1.00 41.69 225 LEU A CA 1
ATOM 1833 C C . LEU A 1 225 ? 25.980 6.616 -9.070 1.00 41.69 225 LEU A C 1
ATOM 1835 O O . LEU A 1 225 ? 26.723 5.702 -8.710 1.00 41.69 225 LEU A O 1
ATOM 1839 N N . GLU A 1 226 ? 26.297 7.911 -8.917 1.00 34.00 226 GLU A N 1
ATOM 1840 C CA . GLU A 1 226 ? 27.349 8.339 -8.004 1.00 34.00 226 GLU A CA 1
ATOM 1841 C C . GLU A 1 226 ? 26.959 7.897 -6.588 1.00 34.00 226 GLU A C 1
ATOM 1843 O O . GLU A 1 226 ? 25.901 8.276 -6.082 1.00 34.00 226 GLU A O 1
ATOM 1848 N N . PRO A 1 227 ? 27.777 7.075 -5.916 1.00 36.22 227 PRO A N 1
ATOM 1849 C CA . PRO A 1 227 ? 27.633 6.931 -4.485 1.00 36.22 227 PRO A CA 1
ATOM 1850 C C . PRO A 1 227 ? 27.921 8.304 -3.875 1.00 36.22 227 PRO A C 1
ATOM 1852 O O . PRO A 1 227 ? 28.979 8.878 -4.137 1.00 36.22 227 PRO A O 1
ATOM 1855 N N . THR A 1 228 ? 27.016 8.809 -3.033 1.00 34.66 228 THR A N 1
ATOM 1856 C CA . THR A 1 228 ? 27.357 9.839 -2.041 1.00 34.66 228 THR A CA 1
ATOM 1857 C C . THR A 1 228 ? 28.691 9.453 -1.402 1.00 34.66 228 THR A C 1
ATOM 1859 O O . THR A 1 228 ? 28.828 8.301 -0.988 1.00 34.66 228 THR A O 1
ATOM 1862 N N . GLU A 1 229 ? 29.642 10.391 -1.391 1.00 38.38 229 GLU A N 1
ATOM 1863 C CA . GLU A 1 229 ? 31.117 10.273 -1.356 1.00 38.38 229 GLU A CA 1
ATOM 1864 C C . GLU A 1 229 ? 31.799 9.295 -0.362 1.00 38.38 229 GLU A C 1
ATOM 1866 O O . GLU A 1 229 ? 33.025 9.253 -0.294 1.00 38.38 229 GLU A O 1
ATOM 1871 N N . GLU A 1 230 ? 31.084 8.451 0.377 1.00 35.59 230 GLU A N 1
ATOM 1872 C CA . GLU A 1 230 ? 31.648 7.584 1.419 1.00 35.59 230 GLU A 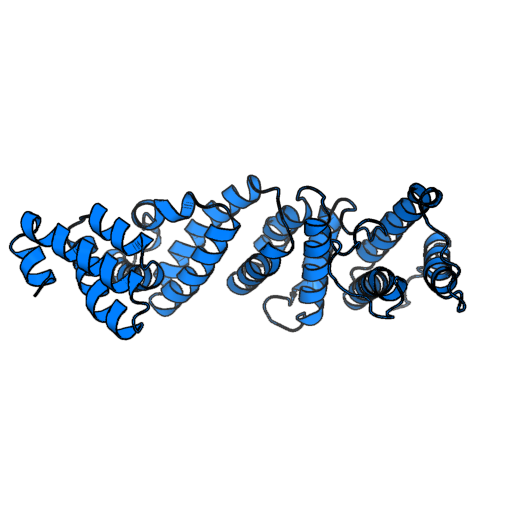CA 1
ATOM 1873 C C . GLU A 1 230 ? 31.590 6.073 1.126 1.00 35.59 230 GLU A C 1
ATOM 1875 O O . GLU A 1 230 ? 32.142 5.279 1.889 1.00 35.59 230 GLU A O 1
ATOM 1880 N N . ALA A 1 231 ? 31.002 5.627 0.011 1.00 31.59 231 ALA A N 1
ATOM 1881 C CA . ALA A 1 231 ? 30.905 4.196 -0.294 1.00 31.59 231 ALA A CA 1
ATOM 1882 C C . ALA A 1 231 ? 32.000 3.686 -1.258 1.00 31.59 231 ALA A C 1
ATOM 1884 O O . ALA A 1 231 ? 31.757 3.392 -2.423 1.00 31.59 231 ALA A O 1
ATOM 1885 N N . TRP A 1 232 ? 33.186 3.489 -0.679 1.00 37.91 232 TRP A N 1
ATOM 1886 C CA . TRP A 1 232 ? 34.165 2.433 -0.985 1.00 37.91 232 TRP A CA 1
ATOM 1887 C C . TRP A 1 232 ? 35.020 2.475 -2.269 1.00 37.91 232 TRP A C 1
ATOM 1889 O O . TRP A 1 232 ? 34.594 2.231 -3.395 1.00 37.91 232 TRP A O 1
ATOM 1899 N N . LEU A 1 233 ? 36.330 2.562 -2.005 1.00 39.38 233 LEU A N 1
ATOM 1900 C CA . LEU A 1 233 ? 37.435 1.961 -2.754 1.00 39.38 233 LEU A CA 1
ATOM 1901 C C . LEU A 1 233 ? 37.247 0.435 -2.902 1.00 39.38 233 LEU A C 1
ATOM 1903 O O . LEU A 1 233 ? 37.775 -0.328 -2.097 1.00 39.38 233 LEU A O 1
ATOM 1907 N N . VAL A 1 234 ? 36.542 -0.042 -3.930 1.00 35.84 234 VAL A N 1
ATOM 1908 C CA . VAL A 1 234 ? 36.643 -1.444 -4.381 1.00 35.84 234 VAL A CA 1
ATOM 1909 C C . VAL A 1 234 ? 36.641 -1.494 -5.907 1.00 35.84 234 VAL A C 1
ATOM 1911 O O . VAL A 1 234 ? 35.863 -0.815 -6.568 1.00 35.84 234 VAL A O 1
ATOM 1914 N N . GLN A 1 235 ? 37.549 -2.305 -6.448 1.00 35.06 235 GLN A N 1
ATOM 1915 C CA . GLN A 1 235 ? 37.885 -2.536 -7.858 1.00 35.06 235 GLN A CA 1
ATOM 1916 C C . GLN A 1 235 ? 36.754 -3.157 -8.710 1.00 35.06 235 GLN A C 1
ATOM 1918 O O . GLN A 1 235 ? 37.018 -4.007 -9.558 1.00 35.06 235 GLN A O 1
ATOM 1923 N N . THR A 1 236 ? 35.498 -2.760 -8.516 1.00 34.06 236 THR A N 1
ATOM 1924 C CA . THR A 1 236 ? 34.401 -3.160 -9.403 1.00 34.06 236 THR A CA 1
ATOM 1925 C C . THR A 1 236 ? 34.283 -2.101 -10.494 1.00 34.06 236 THR A C 1
ATOM 1927 O O . THR A 1 236 ? 34.050 -0.928 -10.187 1.00 34.06 236 THR A O 1
ATOM 1930 N N . PRO A 1 237 ? 34.510 -2.439 -11.768 1.00 39.38 237 PRO A N 1
ATOM 1931 C CA . PRO A 1 237 ? 34.506 -1.433 -12.809 1.00 39.38 237 PRO A CA 1
ATOM 1932 C C . PRO A 1 237 ? 33.086 -0.869 -12.990 1.00 39.38 237 PRO A C 1
ATOM 1934 O O . PRO A 1 237 ? 32.104 -1.602 -13.084 1.00 39.38 237 PRO A O 1
ATOM 1937 N N . ARG A 1 238 ? 32.987 0.469 -13.041 1.00 42.59 238 ARG A N 1
ATOM 1938 C CA . ARG A 1 238 ? 31.743 1.275 -13.045 1.00 42.59 238 ARG A CA 1
ATOM 1939 C C . ARG A 1 238 ? 30.685 0.849 -14.085 1.00 42.59 238 ARG A C 1
ATOM 1941 O O . ARG A 1 238 ? 29.536 1.265 -13.994 1.00 42.59 238 ARG A O 1
ATOM 1948 N N . HIS A 1 239 ? 31.052 0.025 -15.069 1.00 41.94 239 HIS A N 1
ATOM 1949 C CA . HIS A 1 239 ? 30.157 -0.486 -16.107 1.00 41.94 239 HIS A CA 1
ATOM 1950 C C . HIS A 1 239 ? 29.152 -1.527 -15.616 1.00 41.94 239 HIS A C 1
ATOM 1952 O O . HIS A 1 239 ? 28.011 -1.508 -16.080 1.00 41.94 239 HIS A O 1
ATOM 1958 N N . ASP A 1 240 ? 29.531 -2.380 -14.662 1.00 40.69 240 ASP A N 1
ATOM 1959 C CA . ASP A 1 240 ? 28.641 -3.419 -14.129 1.00 40.69 240 ASP A CA 1
ATOM 1960 C C . ASP A 1 240 ? 27.469 -2.810 -13.349 1.00 40.69 240 ASP A C 1
ATOM 1962 O O . ASP A 1 240 ? 26.358 -3.340 -13.364 1.00 40.69 240 ASP A O 1
ATOM 1966 N N . MET A 1 241 ? 27.690 -1.640 -12.740 1.00 47.88 241 MET A N 1
ATOM 1967 C CA . MET A 1 241 ? 26.700 -0.937 -11.920 1.00 47.88 241 MET A CA 1
ATOM 1968 C C . MET A 1 241 ? 25.598 -0.243 -12.737 1.00 47.88 241 MET A C 1
ATOM 1970 O O . MET A 1 241 ? 24.501 -0.055 -12.222 1.00 47.88 241 MET A O 1
ATOM 1974 N N . ILE A 1 242 ? 25.856 0.101 -14.006 1.00 54.53 242 ILE A N 1
ATOM 1975 C CA . ILE A 1 242 ? 24.904 0.830 -14.869 1.00 54.53 242 ILE A CA 1
ATOM 1976 C C . ILE A 1 242 ? 24.343 -0.087 -15.963 1.00 54.53 242 ILE A C 1
ATOM 1978 O O . ILE A 1 242 ? 23.130 -0.178 -16.158 1.00 54.53 242 ILE A O 1
ATOM 1982 N N . CYS A 1 243 ? 25.216 -0.808 -16.673 1.00 60.97 243 CYS A N 1
ATOM 1983 C CA . CYS A 1 243 ? 24.812 -1.657 -17.795 1.00 60.97 243 CYS A CA 1
ATOM 1984 C C . CYS A 1 243 ? 24.103 -2.926 -17.317 1.00 60.97 243 CYS A C 1
ATOM 1986 O O . CYS A 1 243 ? 23.173 -3.386 -17.976 1.00 60.97 243 CYS A O 1
ATOM 1988 N N . GLY A 1 244 ? 24.523 -3.480 -16.175 1.00 66.19 244 GLY A N 1
ATOM 1989 C CA . GLY A 1 244 ? 23.949 -4.699 -15.609 1.00 66.19 244 GLY A CA 1
ATOM 1990 C C . GLY A 1 244 ? 22.446 -4.564 -15.351 1.00 66.19 244 GLY A C 1
ATOM 1991 O O . GLY A 1 244 ? 21.666 -5.328 -15.926 1.00 66.19 244 GLY A O 1
ATOM 1992 N N . PRO A 1 245 ? 22.005 -3.569 -14.560 1.00 71.88 245 PRO A N 1
ATOM 1993 C CA . PRO A 1 245 ? 20.587 -3.315 -14.327 1.00 71.88 245 PRO A CA 1
ATOM 1994 C C . PRO A 1 245 ? 19.778 -3.033 -15.604 1.00 71.88 245 PRO A C 1
ATOM 1996 O O . PRO A 1 245 ? 18.677 -3.560 -15.753 1.00 71.88 245 PRO A O 1
ATOM 1999 N N . PHE A 1 246 ? 20.320 -2.274 -16.560 1.00 74.62 246 PHE A N 1
ATOM 2000 C CA . PHE A 1 246 ? 19.647 -1.997 -17.834 1.00 74.62 246 PHE A CA 1
ATOM 2001 C C . PHE A 1 246 ? 19.440 -3.259 -18.688 1.00 74.62 246 PHE A C 1
ATOM 2003 O O . PHE A 1 246 ? 18.332 -3.529 -19.166 1.00 74.62 246 PHE A O 1
ATOM 2010 N N . VAL A 1 247 ? 20.495 -4.064 -18.859 1.00 73.56 247 VAL A N 1
ATOM 2011 C CA . VAL A 1 247 ? 20.433 -5.337 -19.595 1.00 73.56 247 VAL A CA 1
ATOM 2012 C C . VAL A 1 247 ? 19.477 -6.298 -18.899 1.00 73.56 247 VAL A C 1
ATOM 2014 O O . VAL A 1 247 ? 18.661 -6.938 -19.567 1.00 73.56 247 VAL A O 1
ATOM 2017 N N . ARG A 1 248 ? 19.528 -6.363 -17.563 1.00 79.81 248 ARG A N 1
ATOM 2018 C CA . ARG A 1 248 ? 18.601 -7.156 -16.757 1.00 79.81 248 ARG A CA 1
ATOM 2019 C C . ARG A 1 248 ? 17.160 -6.722 -16.999 1.00 79.81 248 ARG A C 1
ATOM 2021 O O . ARG A 1 248 ? 16.363 -7.564 -17.393 1.00 79.81 248 ARG A O 1
ATOM 2028 N N . LEU A 1 249 ? 16.838 -5.435 -16.850 1.00 83.31 249 LEU A N 1
ATOM 2029 C CA . LEU A 1 249 ? 15.479 -4.921 -17.047 1.00 83.31 249 LEU A CA 1
ATOM 2030 C C . LEU A 1 249 ? 14.952 -5.260 -18.444 1.00 83.31 249 LEU A C 1
ATOM 2032 O O . LEU A 1 249 ? 13.848 -5.781 -18.581 1.00 83.31 249 LEU A O 1
ATOM 2036 N N . THR A 1 250 ? 15.762 -5.024 -19.476 1.00 81.12 250 THR A N 1
ATOM 2037 C CA . THR A 1 250 ? 15.387 -5.326 -20.864 1.00 81.12 250 THR A CA 1
ATOM 2038 C C . THR A 1 250 ? 15.122 -6.825 -21.043 1.00 81.12 250 THR A C 1
ATOM 2040 O O . THR A 1 250 ? 14.091 -7.218 -21.588 1.00 81.12 250 THR A O 1
ATOM 2043 N N . THR A 1 251 ? 16.008 -7.678 -20.519 1.00 79.44 251 THR A N 1
ATOM 2044 C CA . THR A 1 251 ? 15.870 -9.144 -20.565 1.00 79.44 251 THR A CA 1
ATOM 2045 C C . THR A 1 251 ? 14.609 -9.620 -19.845 1.00 79.44 251 THR A C 1
ATOM 2047 O O . THR A 1 251 ? 13.878 -10.462 -20.365 1.00 79.44 251 THR A O 1
ATOM 2050 N N . GLU A 1 252 ? 14.321 -9.069 -18.667 1.00 86.12 252 GLU A N 1
ATOM 2051 C CA . GLU A 1 252 ? 13.140 -9.408 -17.873 1.00 86.12 252 GLU A CA 1
ATOM 2052 C C . GLU A 1 252 ? 11.842 -8.961 -18.563 1.00 86.12 252 GLU A C 1
ATOM 2054 O O . GLU A 1 252 ? 10.884 -9.736 -18.611 1.00 86.12 252 GLU A O 1
ATOM 2059 N N . CYS A 1 253 ? 11.828 -7.780 -19.196 1.00 85.38 253 CYS A N 1
ATOM 2060 C CA . CYS A 1 253 ? 10.703 -7.333 -20.023 1.00 85.38 253 CYS A CA 1
ATOM 2061 C C . CYS A 1 253 ? 10.431 -8.310 -21.180 1.00 85.38 253 CYS A C 1
ATOM 2063 O O . CYS A 1 253 ? 9.280 -8.671 -21.433 1.00 85.38 253 CYS A O 1
ATOM 2065 N N . HIS A 1 254 ? 11.477 -8.799 -21.856 1.00 80.56 254 HIS A N 1
ATOM 2066 C CA . HIS A 1 254 ? 11.325 -9.817 -22.900 1.00 80.56 254 HIS A CA 1
ATOM 2067 C C . HIS A 1 254 ? 10.789 -11.137 -22.357 1.00 80.56 254 HIS A C 1
ATOM 2069 O O . HIS A 1 254 ? 9.845 -11.692 -22.919 1.00 80.56 254 HIS A O 1
ATOM 2075 N N . ALA A 1 255 ? 11.358 -11.622 -21.254 1.00 83.06 255 ALA A N 1
ATOM 2076 C CA . ALA A 1 255 ? 10.963 -12.883 -20.639 1.00 83.06 255 ALA A CA 1
ATOM 2077 C C . ALA A 1 255 ? 9.499 -12.883 -20.166 1.00 83.06 255 ALA A C 1
ATOM 2079 O O . ALA A 1 255 ? 8.874 -13.942 -20.114 1.00 83.06 255 ALA A O 1
ATOM 2080 N N . ILE A 1 256 ? 8.947 -11.711 -19.839 1.00 88.94 256 ILE A N 1
ATOM 2081 C CA . ILE A 1 256 ? 7.558 -11.556 -19.395 1.00 88.94 256 ILE A CA 1
ATOM 2082 C C . ILE A 1 256 ? 6.580 -11.182 -20.518 1.00 88.94 256 ILE A C 1
ATOM 2084 O O . ILE A 1 256 ? 5.370 -11.123 -20.297 1.00 88.94 256 ILE A O 1
ATOM 2088 N N . GLY A 1 257 ? 7.087 -10.960 -21.733 1.00 86.44 257 GLY A N 1
ATOM 2089 C CA . GLY A 1 257 ? 6.287 -10.625 -22.908 1.00 86.44 257 GLY A CA 1
ATOM 2090 C C . GLY A 1 257 ? 5.884 -9.149 -23.026 1.00 86.44 257 GLY A C 1
ATOM 2091 O O . GLY A 1 257 ? 4.928 -8.854 -23.747 1.00 86.44 257 GLY A O 1
ATOM 2092 N N . ALA A 1 258 ? 6.591 -8.242 -22.345 1.00 87.38 258 ALA A N 1
ATOM 2093 C CA . ALA A 1 258 ? 6.439 -6.781 -22.404 1.00 87.38 258 ALA A CA 1
ATOM 2094 C C . ALA A 1 258 ? 7.394 -6.170 -23.457 1.00 87.38 258 ALA A C 1
ATOM 2096 O O . ALA A 1 258 ? 8.304 -5.391 -23.162 1.00 87.38 258 ALA A O 1
ATOM 2097 N N . PHE A 1 259 ? 7.260 -6.619 -24.712 1.00 80.75 259 PHE A N 1
ATOM 2098 C CA . PHE A 1 259 ? 8.189 -6.289 -25.806 1.00 80.75 259 PHE A CA 1
ATOM 2099 C C . PHE A 1 259 ? 8.140 -4.814 -26.229 1.00 80.75 259 PHE A C 1
ATOM 2101 O O . PHE A 1 259 ? 9.159 -4.242 -26.632 1.00 80.75 259 PHE A O 1
ATOM 2108 N N . VAL A 1 260 ? 6.953 -4.205 -26.173 1.00 84.50 260 VAL A N 1
ATOM 2109 C CA . VAL A 1 260 ? 6.743 -2.800 -26.549 1.00 84.50 260 VAL A CA 1
ATOM 2110 C C . VAL A 1 260 ? 7.422 -1.896 -25.524 1.00 84.50 260 VAL A C 1
ATOM 2112 O O . VAL A 1 260 ? 8.127 -0.954 -25.882 1.00 84.50 260 VAL A O 1
ATOM 2115 N N . GLU A 1 261 ? 7.286 -2.248 -24.253 1.00 85.94 261 GLU A N 1
ATOM 2116 C CA . GLU A 1 261 ? 7.861 -1.558 -23.113 1.00 85.94 261 GLU A CA 1
ATOM 2117 C C . GLU A 1 261 ? 9.385 -1.677 -23.115 1.00 85.94 261 GLU A C 1
ATOM 2119 O O . GLU A 1 261 ? 10.065 -0.660 -22.995 1.00 85.94 261 GLU A O 1
ATOM 2124 N N . ALA A 1 262 ? 9.923 -2.882 -23.349 1.00 79.44 262 ALA A N 1
ATOM 2125 C CA . ALA A 1 262 ? 11.360 -3.100 -23.531 1.00 79.44 262 ALA A CA 1
ATOM 2126 C C . ALA A 1 262 ? 11.921 -2.189 -24.634 1.00 79.44 262 ALA A C 1
ATOM 2128 O O . ALA A 1 262 ? 12.924 -1.501 -24.448 1.00 79.44 262 ALA A O 1
ATOM 2129 N N . SER A 1 263 ? 11.224 -2.128 -25.772 1.00 80.00 263 SER A N 1
ATOM 2130 C CA . SER A 1 263 ? 11.605 -1.276 -26.901 1.00 80.00 263 SER A CA 1
ATOM 2131 C C . SER A 1 263 ? 11.570 0.211 -26.549 1.00 80.00 263 SER A C 1
ATOM 2133 O O . SER A 1 263 ? 12.405 0.969 -27.043 1.00 80.00 263 SER A O 1
ATOM 2135 N N . ARG A 1 264 ? 10.625 0.650 -25.709 1.00 81.75 264 ARG A N 1
ATOM 2136 C CA . ARG A 1 264 ? 10.568 2.038 -25.239 1.00 81.75 264 ARG A CA 1
ATOM 2137 C C . ARG A 1 264 ? 11.730 2.361 -24.302 1.00 81.75 264 ARG A C 1
ATOM 2139 O O . ARG A 1 264 ? 12.423 3.335 -24.567 1.00 81.75 264 ARG A O 1
ATOM 2146 N N . VAL A 1 265 ? 11.997 1.523 -23.297 1.00 79.19 265 VAL A N 1
ATOM 2147 C CA . VAL A 1 265 ? 13.121 1.717 -22.358 1.00 79.19 265 VAL A CA 1
ATOM 2148 C C . VAL A 1 265 ? 14.452 1.799 -23.110 1.00 79.19 265 VAL A C 1
ATOM 2150 O O . VAL A 1 265 ? 15.267 2.683 -22.839 1.00 79.19 265 VAL A O 1
ATOM 2153 N N . LEU A 1 266 ? 14.654 0.929 -24.108 1.00 76.75 266 LEU A N 1
ATOM 2154 C CA . LEU A 1 266 ? 15.821 0.968 -24.996 1.00 76.75 266 LEU A CA 1
ATOM 2155 C C . LEU A 1 266 ? 15.936 2.314 -25.733 1.00 76.75 266 LEU A C 1
ATOM 2157 O O . LEU A 1 266 ? 17.010 2.914 -25.750 1.00 76.75 266 LEU A O 1
ATOM 2161 N N . LYS A 1 267 ? 14.839 2.795 -26.334 1.00 75.75 267 LYS A N 1
ATOM 2162 C CA . LYS A 1 267 ? 14.810 4.064 -27.081 1.00 75.75 267 LYS A CA 1
ATOM 2163 C C . LYS A 1 267 ? 15.058 5.275 -26.184 1.00 75.75 267 LYS A C 1
ATOM 2165 O O . LYS A 1 267 ? 15.861 6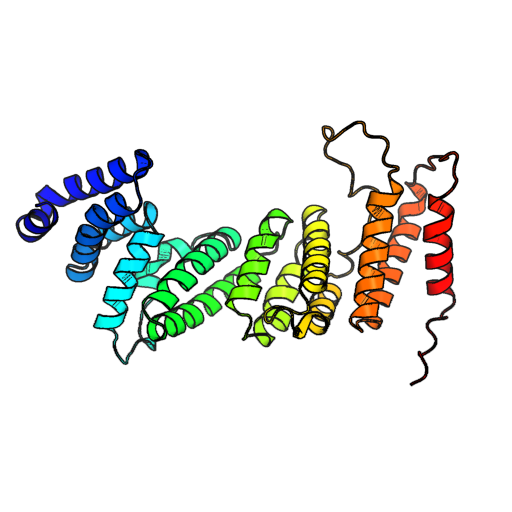.125 -26.547 1.00 75.75 267 LYS A O 1
ATOM 2170 N N . GLU A 1 268 ? 14.404 5.348 -25.029 1.00 76.75 268 GLU A N 1
ATOM 2171 C CA . GLU A 1 268 ? 14.542 6.463 -24.081 1.00 76.75 268 GLU A CA 1
ATOM 2172 C C . GLU A 1 268 ? 15.960 6.535 -23.510 1.00 76.75 268 GLU A C 1
ATOM 2174 O O . GLU A 1 268 ? 16.584 7.598 -23.523 1.00 76.75 268 GLU A O 1
ATOM 2179 N N . THR A 1 269 ? 16.513 5.385 -23.114 1.00 73.44 269 THR A N 1
ATOM 2180 C CA . THR A 1 269 ? 17.902 5.287 -22.645 1.00 73.44 269 THR A CA 1
ATOM 2181 C C . THR A 1 269 ? 18.882 5.691 -23.752 1.00 73.44 269 THR A C 1
ATOM 2183 O O . THR A 1 269 ? 19.826 6.438 -23.500 1.00 73.44 269 THR A O 1
ATOM 2186 N N . PHE A 1 270 ? 18.638 5.277 -25.003 1.00 69.88 270 PHE A N 1
ATOM 2187 C CA . PHE A 1 270 ? 19.449 5.699 -26.148 1.00 69.88 270 PHE A CA 1
ATOM 2188 C C . PHE A 1 270 ? 19.397 7.213 -26.378 1.00 69.88 270 PHE A C 1
ATOM 2190 O O . PHE A 1 270 ? 20.443 7.849 -26.515 1.00 69.88 270 PHE A O 1
ATOM 2197 N N . SER A 1 271 ? 18.200 7.803 -26.401 1.00 69.75 271 SER A N 1
ATOM 2198 C CA . SER A 1 271 ? 18.028 9.248 -26.559 1.00 69.75 271 SER A CA 1
ATOM 2199 C C . SER A 1 271 ? 18.766 10.026 -25.470 1.00 69.75 271 SER A C 1
ATOM 2201 O O . SER A 1 271 ? 19.419 11.024 -25.781 1.00 69.75 271 SER A O 1
ATOM 2203 N N . LEU A 1 272 ? 18.735 9.538 -24.225 1.00 68.56 272 LEU A N 1
ATOM 2204 C CA . LEU A 1 272 ? 19.483 10.132 -23.121 1.00 68.56 272 LEU A CA 1
ATOM 2205 C C . LEU A 1 272 ? 20.998 10.044 -23.343 1.00 68.56 272 LEU A C 1
ATOM 2207 O O . LEU A 1 272 ? 21.688 11.056 -23.252 1.00 68.56 272 LEU A O 1
ATOM 2211 N N . PHE A 1 273 ? 21.520 8.867 -23.698 1.00 66.12 273 PHE A N 1
ATOM 2212 C CA . PHE A 1 273 ? 22.950 8.680 -23.961 1.00 66.12 273 PHE A CA 1
ATOM 2213 C C . PHE A 1 273 ? 23.468 9.570 -25.094 1.00 66.12 273 PHE A C 1
ATOM 2215 O O . PHE A 1 273 ? 24.563 10.127 -25.003 1.00 66.12 273 PHE A O 1
ATOM 2222 N N . VAL A 1 274 ? 22.677 9.749 -26.155 1.00 64.81 274 VAL A N 1
ATOM 2223 C CA . VAL A 1 274 ? 23.016 10.668 -27.249 1.00 64.81 274 VAL A CA 1
ATOM 2224 C C . VAL A 1 274 ? 23.043 12.119 -26.763 1.00 64.81 274 VAL A C 1
ATOM 2226 O O . VAL A 1 274 ? 23.979 12.844 -27.104 1.00 64.81 274 VAL A O 1
ATOM 2229 N N . ALA A 1 275 ? 22.059 12.538 -25.961 1.00 64.88 275 ALA A N 1
ATOM 2230 C CA . ALA A 1 275 ? 21.978 13.897 -25.427 1.00 64.88 275 ALA A CA 1
ATOM 2231 C C . ALA A 1 275 ? 23.107 14.212 -24.428 1.00 64.88 275 ALA A C 1
ATOM 2233 O O . ALA A 1 275 ? 23.663 15.309 -24.442 1.00 64.88 275 ALA A O 1
ATOM 2234 N N . GLU A 1 276 ? 23.485 13.247 -23.589 1.00 58.78 276 GLU A N 1
ATOM 2235 C CA . GLU A 1 276 ? 24.497 13.426 -22.544 1.00 58.78 276 GLU A CA 1
ATOM 2236 C C . GLU A 1 276 ? 25.931 13.200 -23.037 1.00 58.78 276 GLU A C 1
ATOM 2238 O O . GLU A 1 276 ? 26.863 13.486 -22.293 1.00 58.78 276 GLU A O 1
ATOM 2243 N N . LYS A 1 277 ? 26.134 12.765 -24.290 1.00 53.44 277 LYS A N 1
ATOM 2244 C CA . LYS A 1 277 ? 27.429 12.377 -24.889 1.00 53.44 277 LYS A CA 1
ATOM 2245 C C . LYS A 1 277 ? 28.603 13.326 -24.599 1.00 53.44 277 LYS A C 1
ATOM 2247 O O . LYS A 1 277 ? 29.745 12.883 -24.538 1.00 53.44 277 LYS A O 1
ATOM 2252 N N . VAL A 1 278 ? 28.345 14.624 -24.434 1.00 37.03 278 VAL A N 1
ATOM 2253 C CA . VAL A 1 278 ? 29.362 15.659 -24.159 1.00 37.03 278 VAL A CA 1
ATOM 2254 C C . VAL A 1 278 ? 29.943 15.563 -22.737 1.00 37.03 278 VAL A C 1
ATOM 2256 O O . VAL A 1 278 ? 31.063 16.005 -22.507 1.00 37.03 278 VAL A O 1
ATOM 2259 N N . LYS A 1 279 ? 29.212 14.967 -21.790 1.00 41.28 279 LYS A N 1
ATOM 2260 C CA . LYS A 1 279 ? 29.596 14.834 -20.374 1.00 41.28 279 LYS A CA 1
ATOM 2261 C C . LYS A 1 279 ? 30.337 13.536 -20.052 1.00 41.28 279 LYS A C 1
ATOM 2263 O O . LYS A 1 279 ? 30.816 13.353 -18.939 1.00 41.28 279 LYS A O 1
ATOM 2268 N N . TRP A 1 280 ? 30.425 12.615 -21.009 1.00 45.00 280 TRP A N 1
ATOM 2269 C CA . TRP A 1 280 ? 30.953 11.282 -20.754 1.00 45.00 280 TRP A CA 1
ATOM 2270 C C . TRP A 1 280 ? 32.472 11.356 -20.640 1.00 45.00 280 TRP A C 1
ATOM 2272 O O . TRP A 1 280 ? 33.176 11.566 -21.630 1.00 45.00 280 TRP A O 1
ATOM 2282 N N . ILE A 1 281 ? 32.989 11.159 -19.427 1.00 39.44 281 ILE A N 1
ATOM 2283 C CA . ILE A 1 281 ? 34.422 10.972 -19.210 1.00 39.44 281 ILE A CA 1
ATOM 2284 C C . ILE A 1 281 ? 34.784 9.603 -19.789 1.00 39.44 281 ILE A C 1
ATOM 2286 O O . ILE A 1 281 ? 34.446 8.558 -19.233 1.00 39.44 281 ILE A O 1
ATOM 2290 N N . LEU A 1 282 ? 35.473 9.615 -20.930 1.00 38.03 282 LEU A N 1
ATOM 2291 C CA . LEU A 1 282 ? 36.097 8.441 -21.535 1.00 38.03 282 LEU A CA 1
ATOM 2292 C C . LEU A 1 282 ? 37.189 7.913 -20.596 1.00 38.03 282 LEU A C 1
ATOM 2294 O O . LEU A 1 282 ? 38.368 8.237 -20.731 1.00 38.03 282 LEU A O 1
ATOM 2298 N N . VAL A 1 283 ? 36.803 7.080 -19.632 1.00 36.97 283 VAL A N 1
ATOM 2299 C CA . VAL A 1 283 ? 37.767 6.280 -18.883 1.00 36.97 283 VAL A CA 1
ATOM 2300 C C . VAL A 1 283 ? 38.223 5.175 -19.821 1.00 36.97 283 VAL A C 1
ATOM 2302 O O . VAL A 1 283 ? 37.463 4.271 -20.171 1.00 36.97 283 VAL A O 1
ATOM 2305 N N . LYS A 1 284 ? 39.471 5.280 -20.272 1.00 36.88 284 LYS A N 1
ATOM 2306 C CA . LYS A 1 284 ? 40.143 4.236 -21.037 1.00 36.88 284 LYS A CA 1
ATOM 2307 C C . LYS A 1 284 ? 40.416 3.069 -20.085 1.00 36.88 284 LYS A C 1
ATOM 2309 O O . LYS A 1 284 ? 41.498 2.958 -19.522 1.00 36.88 284 LYS A O 1
ATOM 2314 N N . ASP A 1 285 ? 39.400 2.247 -19.852 1.00 39.81 285 ASP A N 1
ATOM 2315 C CA . ASP A 1 285 ? 39.577 0.937 -19.236 1.00 39.81 285 ASP A CA 1
ATOM 2316 C C . ASP A 1 285 ? 40.560 0.134 -20.114 1.00 39.81 285 ASP A C 1
ATOM 2318 O O . ASP A 1 285 ? 40.345 0.079 -21.333 1.00 39.81 285 ASP A O 1
ATOM 2322 N N . PRO A 1 286 ? 41.637 -0.463 -19.563 1.00 41.00 286 PRO A N 1
ATOM 2323 C CA . PRO A 1 286 ? 42.555 -1.317 -20.320 1.00 41.00 286 PRO A CA 1
ATOM 2324 C C . PRO A 1 286 ? 41.861 -2.455 -21.086 1.00 41.00 286 PRO A C 1
ATOM 2326 O O . PRO A 1 286 ? 42.450 -2.986 -22.025 1.00 41.00 286 PRO A O 1
ATOM 2329 N N . PHE A 1 287 ? 40.614 -2.794 -20.742 1.00 43.84 287 PHE A N 1
ATOM 2330 C CA . PHE A 1 287 ? 39.841 -3.843 -21.406 1.00 43.84 287 PHE A CA 1
ATOM 2331 C C . PHE A 1 287 ? 38.808 -3.347 -22.439 1.00 43.84 287 PHE A C 1
ATOM 2333 O O . PHE A 1 287 ? 38.230 -4.168 -23.149 1.00 43.84 287 PHE A O 1
ATOM 2340 N N . GLY A 1 288 ? 38.566 -2.035 -22.586 1.00 41.81 288 GLY A N 1
ATOM 2341 C CA . GLY A 1 288 ? 37.686 -1.489 -23.639 1.00 41.81 288 GLY A CA 1
ATOM 2342 C C . GLY A 1 288 ? 36.213 -1.948 -23.602 1.00 41.81 288 GLY A C 1
ATOM 2343 O O . GLY A 1 288 ? 35.485 -1.760 -24.577 1.00 41.81 288 GLY A O 1
ATOM 2344 N N . VAL A 1 289 ? 35.752 -2.540 -22.495 1.00 41.41 289 VAL A N 1
ATOM 2345 C CA . VAL A 1 289 ? 34.500 -3.321 -22.417 1.00 41.41 289 VAL A CA 1
ATOM 2346 C C . VAL A 1 289 ? 33.236 -2.453 -22.492 1.00 41.41 289 VAL A C 1
ATOM 2348 O O . VAL A 1 289 ? 32.235 -2.865 -23.079 1.00 41.41 289 VAL A O 1
ATOM 2351 N N . ILE A 1 290 ? 33.283 -1.217 -21.982 1.00 41.94 290 ILE A N 1
ATOM 2352 C CA . ILE A 1 290 ? 32.112 -0.317 -21.904 1.00 41.94 290 ILE A CA 1
ATOM 2353 C C . ILE A 1 290 ? 31.577 0.040 -23.298 1.00 41.94 290 ILE A C 1
ATOM 2355 O O . ILE A 1 290 ? 30.372 -0.007 -23.552 1.00 41.94 290 ILE A O 1
ATOM 2359 N N . PHE A 1 291 ? 32.483 0.338 -24.233 1.00 39.00 291 PHE A N 1
ATOM 2360 C CA . PHE A 1 291 ? 32.128 0.672 -25.614 1.00 39.00 291 PHE A CA 1
ATOM 2361 C C . PHE A 1 291 ? 31.552 -0.544 -26.360 1.00 39.00 291 PHE A C 1
ATOM 2363 O O . PHE A 1 291 ? 30.721 -0.388 -27.257 1.00 39.00 291 PHE A O 1
ATOM 2370 N N . CYS A 1 292 ? 31.962 -1.753 -25.967 1.00 42.00 292 CYS A N 1
ATOM 2371 C CA . CYS A 1 292 ? 31.619 -3.007 -26.630 1.00 42.00 292 CYS A CA 1
ATOM 2372 C C . CYS A 1 292 ? 30.254 -3.586 -26.234 1.00 42.00 292 CYS A C 1
ATOM 2374 O O . CYS A 1 292 ? 29.721 -4.363 -27.015 1.00 42.00 292 CYS A O 1
ATOM 2376 N N . LEU A 1 293 ? 29.661 -3.231 -25.086 1.00 46.66 293 LEU A N 1
ATOM 2377 C CA . LEU A 1 293 ? 28.347 -3.766 -24.675 1.00 46.66 293 LEU A CA 1
ATOM 2378 C C . LEU A 1 293 ? 27.178 -2.856 -25.063 1.00 46.66 293 LEU A C 1
ATOM 2380 O O . LEU A 1 293 ? 26.173 -3.327 -25.594 1.00 46.66 293 LEU A O 1
ATOM 2384 N N . ILE A 1 294 ? 27.319 -1.544 -24.863 1.00 50.16 294 ILE A N 1
ATOM 2385 C CA . ILE A 1 294 ? 26.254 -0.585 -25.174 1.00 50.16 294 ILE A CA 1
ATOM 2386 C C . ILE A 1 294 ? 26.123 -0.395 -26.699 1.00 50.16 294 ILE A C 1
ATOM 2388 O O . ILE A 1 294 ? 25.014 -0.418 -27.221 1.00 50.16 294 ILE A O 1
ATOM 2392 N N . THR A 1 295 ? 27.226 -0.294 -27.454 1.00 45.59 295 THR A N 1
ATOM 2393 C CA . THR A 1 295 ? 27.180 -0.006 -28.906 1.00 45.59 295 THR A CA 1
ATOM 2394 C C . THR A 1 295 ? 26.480 -1.089 -29.750 1.00 45.59 295 THR A C 1
ATOM 2396 O O . THR A 1 295 ? 25.717 -0.724 -30.646 1.00 45.59 295 THR A O 1
ATOM 2399 N N . PRO A 1 296 ? 26.662 -2.406 -29.517 1.00 45.97 296 PRO A N 1
ATOM 2400 C CA . PRO A 1 296 ? 25.907 -3.434 -30.240 1.00 45.97 296 PRO A CA 1
ATOM 2401 C C . PRO A 1 296 ? 24.420 -3.472 -29.869 1.00 45.97 296 PRO A C 1
ATOM 2403 O O . PRO A 1 296 ? 23.594 -3.632 -30.762 1.00 45.97 296 PRO A O 1
ATOM 2406 N N . LEU A 1 297 ? 24.063 -3.259 -28.595 1.00 48.75 297 LEU A N 1
ATOM 2407 C CA . LEU A 1 297 ? 22.663 -3.128 -28.157 1.00 48.75 297 LEU A CA 1
ATOM 2408 C C . LEU A 1 297 ? 21.993 -1.880 -28.769 1.00 48.75 297 LEU A C 1
ATOM 2410 O O . LEU A 1 297 ? 20.838 -1.928 -29.201 1.00 48.75 297 LEU A O 1
ATOM 2414 N N . ILE A 1 298 ? 22.750 -0.787 -28.894 1.00 48.19 298 ILE A N 1
ATOM 2415 C CA . ILE A 1 298 ? 22.383 0.438 -29.619 1.00 48.19 298 ILE A CA 1
ATOM 2416 C C . ILE A 1 298 ? 22.189 0.183 -31.125 1.00 48.19 298 ILE A C 1
ATOM 2418 O O . ILE A 1 298 ? 21.228 0.673 -31.711 1.00 48.19 298 ILE A O 1
ATOM 2422 N N . ARG A 1 299 ? 23.065 -0.591 -31.778 1.00 40.12 299 ARG A N 1
ATOM 2423 C CA . ARG A 1 299 ? 22.920 -0.925 -33.210 1.00 40.12 299 ARG A CA 1
ATOM 2424 C C . ARG A 1 299 ? 21.723 -1.842 -33.477 1.00 40.12 299 ARG A C 1
ATOM 2426 O O . ARG A 1 299 ? 20.950 -1.580 -34.390 1.00 40.12 299 ARG A O 1
ATOM 2433 N N . LEU A 1 300 ? 21.507 -2.853 -32.632 1.00 42.53 300 LEU A N 1
ATOM 2434 C CA . LEU A 1 300 ? 20.372 -3.783 -32.741 1.00 42.53 300 LEU A CA 1
ATOM 2435 C C . LEU A 1 300 ? 19.004 -3.088 -32.611 1.00 42.53 300 LEU A C 1
ATOM 2437 O O . LEU A 1 300 ? 18.030 -3.523 -33.224 1.00 42.53 300 LEU A O 1
ATOM 2441 N N . SER A 1 301 ? 18.928 -2.007 -31.831 1.00 42.56 301 SER A N 1
ATOM 2442 C CA . SER A 1 301 ? 17.709 -1.207 -31.648 1.00 42.56 301 SER A CA 1
ATOM 2443 C C . SER A 1 301 ? 17.497 -0.158 -32.748 1.00 42.56 301 SER A C 1
ATOM 2445 O O . SER A 1 301 ? 16.349 0.092 -33.118 1.00 42.56 301 SER A O 1
ATOM 2447 N N . ALA A 1 302 ? 18.570 0.413 -33.306 1.00 41.22 302 ALA A N 1
ATOM 2448 C CA . ALA A 1 302 ? 18.506 1.384 -34.401 1.00 41.22 302 ALA A CA 1
ATOM 2449 C C . ALA A 1 302 ? 18.165 0.750 -35.766 1.00 41.22 302 ALA A C 1
ATOM 2451 O O . ALA A 1 302 ? 17.458 1.366 -36.561 1.00 41.22 302 ALA A O 1
ATOM 2452 N N . ASP A 1 303 ? 18.586 -0.496 -36.015 1.00 38.75 303 ASP A N 1
ATOM 2453 C CA . ASP A 1 303 ? 18.410 -1.175 -37.311 1.00 38.75 303 ASP A CA 1
ATOM 2454 C C . ASP A 1 303 ? 17.030 -1.851 -37.500 1.00 38.75 303 ASP A C 1
ATOM 2456 O O . ASP A 1 303 ? 16.823 -2.608 -38.449 1.00 38.75 303 ASP A O 1
ATOM 2460 N N . GLY A 1 304 ? 16.055 -1.612 -36.609 1.00 35.12 304 GLY A N 1
ATOM 2461 C CA . GLY A 1 304 ? 14.675 -2.109 -36.770 1.00 35.12 304 GLY A CA 1
ATOM 2462 C C . GLY A 1 304 ? 14.532 -3.642 -36.779 1.00 35.12 304 GLY A C 1
ATOM 2463 O O . GLY A 1 304 ? 13.507 -4.171 -37.210 1.00 35.12 304 GLY A O 1
ATOM 2464 N N . LEU A 1 305 ? 15.545 -4.370 -36.299 1.00 33.78 305 LEU A N 1
ATOM 2465 C CA . LEU A 1 305 ? 15.683 -5.826 -36.417 1.00 33.78 305 LEU A CA 1
ATOM 2466 C C . LEU A 1 305 ? 15.009 -6.637 -35.299 1.00 33.78 305 LEU A C 1
ATOM 2468 O O . LEU A 1 305 ? 15.275 -7.832 -35.164 1.00 33.78 305 LEU A O 1
ATOM 2472 N N . TRP A 1 306 ? 14.053 -6.054 -34.570 1.00 36.06 306 TRP A N 1
ATOM 2473 C CA . TRP A 1 306 ? 13.064 -6.827 -33.808 1.00 36.06 306 TRP A CA 1
ATOM 2474 C C . TRP A 1 306 ? 12.076 -7.482 -34.784 1.00 36.06 306 TRP A C 1
ATOM 2476 O O . TRP A 1 306 ? 10.900 -7.129 -34.865 1.00 36.06 306 TRP A O 1
ATOM 2486 N N . ARG A 1 307 ? 12.570 -8.422 -35.597 1.00 30.98 307 ARG A N 1
ATOM 2487 C CA . ARG A 1 307 ? 11.712 -9.304 -36.386 1.00 30.98 307 ARG A CA 1
ATOM 2488 C C . ARG A 1 307 ? 10.841 -10.094 -35.415 1.00 30.98 307 ARG A C 1
ATOM 2490 O O . ARG A 1 307 ? 11.337 -10.613 -34.417 1.00 30.98 307 ARG A O 1
ATOM 2497 N N . LYS A 1 308 ? 9.547 -10.188 -35.741 1.00 27.88 308 LYS A N 1
ATOM 2498 C CA . LYS A 1 308 ? 8.599 -11.117 -35.117 1.00 27.88 308 LYS A CA 1
ATOM 2499 C C . LYS A 1 308 ? 9.287 -12.466 -34.913 1.00 27.88 308 LYS A C 1
ATOM 2501 O O . LYS A 1 308 ? 9.778 -13.044 -35.883 1.00 27.88 308 LYS A O 1
ATOM 2506 N N . ILE A 1 309 ? 9.294 -12.955 -33.677 1.00 27.59 309 ILE A N 1
ATOM 2507 C CA . ILE A 1 309 ? 9.544 -14.371 -33.413 1.00 27.59 309 ILE A CA 1
ATOM 2508 C C . ILE A 1 309 ? 8.439 -15.120 -34.184 1.00 27.59 309 ILE A C 1
ATOM 2510 O O . ILE A 1 309 ? 7.265 -14.792 -33.979 1.00 27.59 309 ILE A O 1
ATOM 2514 N N . PRO A 1 310 ? 8.764 -16.011 -35.140 1.00 27.36 310 PRO A N 1
ATOM 2515 C CA . PRO A 1 310 ? 7.749 -16.826 -35.795 1.00 27.36 310 PRO A CA 1
ATOM 2516 C C . PRO A 1 310 ? 7.023 -17.662 -34.738 1.00 27.36 310 PRO A C 1
ATOM 2518 O O . PRO A 1 310 ? 7.649 -18.072 -33.761 1.00 27.36 310 PRO A O 1
ATOM 2521 N N . ALA A 1 311 ? 5.718 -17.846 -34.935 1.00 31.98 311 ALA A N 1
ATOM 2522 C CA . ALA A 1 311 ? 4.857 -18.659 -34.077 1.00 31.98 311 ALA A CA 1
ATOM 2523 C C . ALA A 1 311 ? 5.403 -20.078 -33.855 1.00 31.98 311 ALA A C 1
ATOM 2525 O O . ALA A 1 311 ? 6.028 -20.618 -34.799 1.00 31.98 311 ALA A O 1
#